Protein AF-0000000086746743 (afdb_homodimer)

Organism: NCBI:txid471575

Radius of gyration: 24.87 Å; Cα contacts (8 Å, |Δi|>4): 695; chains: 2; bounding box: 33×79×51 Å

Secondary structure (DSSP, 8-state):
-----S----EEEEEEES--HHHHHHHHHHHH--SSSSPPEEEEEETTEEEEEEEEEEEEE-GGGTTSPPEEEEEEHHHHHHHS--PPEE--SEEEHHHHHHHHHHHTT-EEEESS---EEES-EE-SSHHHHHHHHHHTTTEEEEE-SSEEEEEETT----/-----B----EEEEEEES--HHHHHHHHHHHH--SSSSPPEEEEEETTEEEEEEEEEEEEE-GGGTTSPPEEEEEEHHHHHHHS--PPEE--SEEEHHHHHHHHHHHTT-EEEESS---EEES-EE-SSHHHHHHHHHHTTTEEEEE-SSEEEEEETT----

Sequence (324 aa):
MAAWGGISGTQITLQIWGLTTSQMATLSYRGIWIGSAKFNLMRVWADSHAIFEGFISDAYADFNQLPDTPLTITASVMFGLRAKEVEPFTASGDVDIVDIITAMAKKAGLTVENYGATGVISNPHYTGNVVNQIQQAANALDIDTDFGIDKVTIWPYGQPIFMAAWGGISGTQITLQIWGLTTSQMATLSYRGIWIGSAKFNLMRVWADSHAIFEGFISDAYADFNQLPDTPLTITASVMFGLRAKEVEPFTASGDVDIVDIITAMAKKAGLTVENYGATGVISNPHYTGNVVNQIQQAANALDIDTDFGIDKVTIWPYGQPIF

pLDDT: mean 86.46, std 15.96, range [18.05, 98.69]

Solvent-accessible surface area (backbone atoms only — not comparable to full-atom values): 17287 Å² total; per-residue (Å²): 132,82,70,72,60,64,48,58,38,45,34,37,41,34,37,37,34,64,62,52,73,68,56,42,50,54,50,24,55,55,29,45,44,76,75,51,96,60,69,36,37,34,39,32,27,53,57,96,38,77,76,44,62,23,22,36,71,37,34,44,70,44,74,88,41,70,90,71,41,28,36,38,38,30,32,19,24,52,61,54,48,53,69,40,86,50,77,63,48,72,51,80,52,79,39,49,44,63,58,53,44,42,56,51,30,47,76,72,62,26,44,73,46,74,64,72,54,72,55,71,39,70,49,45,70,36,57,62,28,49,58,50,29,45,48,56,59,29,54,75,63,49,33,29,45,41,54,49,80,53,34,36,36,34,23,38,60,93,57,80,88,119,131,86,70,68,57,59,49,57,39,46,34,37,42,35,37,37,35,63,60,50,73,68,57,43,50,54,52,24,54,56,27,46,43,72,78,50,98,58,67,33,38,33,38,34,27,52,57,96,39,76,77,43,62,23,21,36,73,38,33,44,71,43,75,88,41,70,90,71,39,28,37,36,38,30,32,18,23,52,60,56,48,54,69,40,84,49,77,62,49,73,51,79,52,79,39,49,44,63,58,52,44,40,55,51,30,46,75,71,62,26,46,72,45,74,65,72,54,70,54,72,40,70,51,46,70,36,58,63,29,48,59,50,29,44,48,55,60,29,55,75,62,49,33,27,43,42,56,48,81,53,34,35,37,33,24,37,60,93,58,80,88,120

Nearest PDB structures (foldseek):
  7aef-assembly1_q  TM=6.840E-01  e=2.727E-05  Algoriphagus machipongonensis
  7b5h-assembly1_AJ  TM=6.600E-01  e=3.081E-05  Nostoc sp. PCC 7120 = FACHB-418
  3d37-assembly1_A  TM=7.242E-01  e=3.588E-03  Neisseria meningitidis MC58
  6h3n-assembly1_B  TM=5.972E-01  e=8.300E-04  Pseudomonas aeruginosa PAO1
  6v8i-assembly1_BE  TM=6.483E-01  e=2.203E-03  Dubowvirus dv80alpha

Structure (mmCIF, N/CA/C/O backbone):
data_AF-0000000086746743-model_v1
#
loop_
_entity.id
_entity.type
_entity.pdbx_description
1 polymer 'Uncharacterized protein'
#
loop_
_atom_site.group_PDB
_atom_site.id
_atom_site.type_symbol
_atom_site.label_atom_id
_atom_site.label_alt_id
_atom_site.label_comp_id
_atom_site.label_asym_id
_atom_site.label_entity_id
_atom_site.label_seq_id
_atom_site.pdbx_PDB_ins_code
_atom_site.Cartn_x
_atom_site.Cartn_y
_atom_site.Cartn_z
_atom_site.occupancy
_atom_site.B_iso_or_equiv
_atom_site.auth_seq_id
_atom_site.auth_comp_id
_atom_site.auth_asym_id
_atom_site.auth_atom_id
_atom_site.pdbx_PDB_model_num
ATOM 1 N N . MET A 1 1 ? -14.023 -30.984 1.964 1 18.05 1 MET A N 1
ATOM 2 C CA . MET A 1 1 ? -13.789 -29.562 2.191 1 18.05 1 MET A CA 1
ATOM 3 C C . MET A 1 1 ? -12.492 -29.109 1.527 1 18.05 1 MET A C 1
ATOM 5 O O . MET A 1 1 ? -11.398 -29.422 2.016 1 18.05 1 MET A O 1
ATOM 9 N N . ALA A 1 2 ? -12.281 -29.391 0.234 1 25.98 2 ALA A N 1
ATOM 10 C CA . ALA A 1 2 ? -11.125 -29.391 -0.657 1 25.98 2 ALA A CA 1
ATOM 11 C C . ALA A 1 2 ? -10.336 -28.094 -0.535 1 25.98 2 ALA A C 1
ATOM 13 O O . ALA A 1 2 ? -10.883 -27 -0.729 1 25.98 2 ALA A O 1
ATOM 14 N N . ALA A 1 3 ? -9.523 -27.969 0.503 1 29.02 3 ALA A N 1
ATOM 15 C CA . ALA A 1 3 ? -8.414 -27.031 0.7 1 29.02 3 ALA A CA 1
ATOM 16 C C . ALA A 1 3 ? -7.789 -26.641 -0.635 1 29.02 3 ALA A C 1
ATOM 18 O O . ALA A 1 3 ? -7.188 -27.469 -1.321 1 29.02 3 ALA A O 1
ATOM 19 N N . TRP A 1 4 ? -8.578 -26.172 -1.497 1 30.86 4 TRP A N 1
ATOM 20 C CA . TRP A 1 4 ? -7.918 -25.703 -2.711 1 30.86 4 TRP A CA 1
ATOM 21 C C . TRP A 1 4 ? -6.504 -25.219 -2.408 1 30.86 4 TRP A C 1
ATOM 23 O O . TRP A 1 4 ? -6.32 -24.25 -1.665 1 30.86 4 TRP A O 1
ATOM 33 N N . GLY A 1 5 ? -5.602 -26.031 -2.025 1 34.75 5 GLY A N 1
ATOM 34 C CA . GLY A 1 5 ? -4.156 -25.906 -2.039 1 34.75 5 GLY A CA 1
ATOM 35 C C . GLY A 1 5 ? -3.672 -24.719 -2.85 1 34.75 5 GLY A C 1
ATOM 36 O O . GLY A 1 5 ? -2.469 -24.547 -3.059 1 34.75 5 GLY A O 1
ATOM 37 N N . GLY A 1 6 ? -4.285 -24.516 -4.156 1 40.69 6 GLY A N 1
ATOM 38 C CA . GLY A 1 6 ? -3.781 -23.594 -5.156 1 40.69 6 GLY A CA 1
ATOM 39 C C . GLY A 1 6 ? -3.623 -22.172 -4.629 1 40.69 6 GLY A C 1
ATOM 40 O O . GLY A 1 6 ? -4.574 -21.594 -4.094 1 40.69 6 GLY A O 1
ATOM 41 N N . ILE A 1 7 ? -2.518 -21.891 -3.92 1 48.25 7 ILE A N 1
ATOM 42 C CA . ILE A 1 7 ? -2.145 -20.594 -3.375 1 48.25 7 ILE A CA 1
ATOM 43 C C . ILE A 1 7 ? -2.686 -19.484 -4.273 1 48.25 7 ILE A C 1
ATOM 45 O O . ILE A 1 7 ? -2.354 -19.406 -5.457 1 48.25 7 ILE A O 1
ATOM 49 N N . SER A 1 8 ? -3.982 -19.156 -4.344 1 57.44 8 SER A N 1
ATOM 50 C CA . SER A 1 8 ? -4.523 -17.938 -4.918 1 57.44 8 SER A CA 1
ATOM 51 C C . SER A 1 8 ? -3.602 -16.75 -4.656 1 57.44 8 SER A C 1
ATOM 53 O O . SER A 1 8 ? -2.949 -16.672 -3.609 1 57.44 8 SER A O 1
ATOM 55 N N . GLY A 1 9 ? -2.781 -16.359 -5.633 1 74.12 9 GLY A N 1
ATOM 56 C CA . GLY A 1 9 ? -2.014 -15.125 -5.637 1 74.12 9 GLY A CA 1
ATOM 57 C C . GLY A 1 9 ? -2.553 -14.086 -4.672 1 74.12 9 GLY A C 1
ATOM 58 O O . GLY A 1 9 ? -3.727 -14.133 -4.297 1 74.12 9 GLY A O 1
ATOM 59 N N . THR A 1 10 ? -1.77 -13.461 -4.074 1 86.19 10 THR A N 1
ATOM 60 C CA . THR A 1 10 ? -2.137 -12.391 -3.148 1 86.19 10 THR A CA 1
ATOM 61 C C . THR A 1 10 ? -2.918 -11.297 -3.867 1 86.19 10 THR A C 1
ATOM 63 O O . THR A 1 10 ? -2.725 -11.07 -5.062 1 86.19 10 THR A O 1
ATOM 66 N N . GLN A 1 11 ? -3.959 -10.875 -3.18 1 92.62 11 GLN A N 1
ATOM 67 C CA . GLN A 1 11 ? -4.773 -9.758 -3.639 1 92.62 11 GLN A CA 1
ATOM 68 C C . GLN A 1 11 ? -4.918 -8.695 -2.551 1 92.62 11 GLN A C 1
ATOM 70 O O . GLN A 1 11 ? -4.996 -9.023 -1.364 1 92.62 11 GLN A O 1
ATOM 75 N N . ILE A 1 12 ? -4.992 -7.434 -3.084 1 95 12 ILE A N 1
ATOM 76 C CA . ILE A 1 12 ? -5.172 -6.371 -2.104 1 95 12 ILE A CA 1
ATOM 77 C C . ILE A 1 12 ? -6.289 -5.434 -2.561 1 95 12 ILE A C 1
ATOM 79 O O . ILE A 1 12 ? -6.516 -5.27 -3.762 1 95 12 ILE A O 1
ATOM 83 N N . THR A 1 13 ? -6.965 -4.926 -1.598 1 95.75 13 THR A N 1
ATOM 84 C CA . THR A 1 13 ? -7.797 -3.738 -1.758 1 95.75 13 THR A CA 1
ATOM 85 C C . THR A 1 13 ? -7.375 -2.645 -0.782 1 95.75 13 THR A C 1
ATOM 87 O O . THR A 1 13 ? -7.191 -2.904 0.409 1 95.75 13 THR A O 1
ATOM 90 N N . LEU A 1 14 ? -7.215 -1.509 -1.321 1 95.88 14 LEU A N 1
ATOM 91 C CA . LEU A 1 14 ? -6.762 -0.37 -0.528 1 95.88 14 LEU A CA 1
ATOM 92 C C . LEU A 1 14 ? -7.707 0.815 -0.69 1 95.88 14 LEU A C 1
ATOM 94 O O . LEU A 1 14 ? -8.164 1.105 -1.8 1 95.88 14 LEU A O 1
ATOM 98 N N . GLN A 1 15 ? -8.031 1.445 0.418 1 95.62 15 GLN A N 1
ATOM 99 C CA . GLN A 1 15 ? -8.719 2.73 0.415 1 95.62 15 GLN A CA 1
ATOM 100 C C . GLN A 1 15 ? -7.836 3.832 0.987 1 95.62 15 GLN A C 1
ATOM 102 O O . GLN A 1 15 ? -7.254 3.674 2.061 1 95.62 15 GLN A O 1
ATOM 107 N N . ILE A 1 16 ? -7.719 4.875 0.214 1 94.12 16 ILE A N 1
ATOM 108 C CA . ILE A 1 16 ? -6.926 6.02 0.65 1 94.12 16 ILE A CA 1
ATOM 109 C C . ILE A 1 16 ? -7.812 7.262 0.727 1 94.12 16 ILE A C 1
ATOM 111 O O . ILE A 1 16 ? -8.578 7.547 -0.2 1 94.12 16 ILE A O 1
ATOM 115 N N . TRP A 1 17 ? -7.719 7.914 1.846 1 92.25 17 TRP A N 1
ATOM 116 C CA . TRP A 1 17 ? -8.422 9.164 2.092 1 92.25 17 TRP A CA 1
ATOM 117 C C . TRP A 1 17 ? -7.453 10.344 2.092 1 92.25 17 TRP A C 1
ATOM 119 O O . TRP A 1 17 ? -6.254 10.172 2.301 1 92.25 17 TRP A O 1
ATOM 129 N N . GLY A 1 18 ? -8.078 11.516 1.806 1 86.38 18 GLY A N 1
ATOM 130 C CA . GLY A 1 18 ? -7.281 12.727 1.931 1 86.38 18 GLY A CA 1
ATOM 131 C C . GLY A 1 18 ? -6.715 13.211 0.608 1 86.38 18 GLY A C 1
ATOM 132 O O . GLY A 1 18 ? -5.863 14.102 0.579 1 86.38 18 GLY A O 1
ATOM 133 N N . LEU A 1 19 ? -7.121 12.602 -0.464 1 86 19 LEU A N 1
ATOM 134 C CA . LEU A 1 19 ? -6.691 13.031 -1.791 1 86 19 LEU A CA 1
ATOM 135 C C . LEU A 1 19 ? -7.629 14.094 -2.348 1 86 19 LEU A C 1
ATOM 137 O O . LEU A 1 19 ? -8.828 14.086 -2.053 1 86 19 LEU A O 1
ATOM 141 N N . THR A 1 20 ? -7.016 14.953 -3.129 1 83.62 20 THR A N 1
ATOM 142 C CA . THR A 1 20 ? -7.855 15.883 -3.885 1 83.62 20 THR A CA 1
ATOM 143 C C . THR A 1 20 ? -8.547 15.164 -5.039 1 83.62 20 THR A C 1
ATOM 145 O O . THR A 1 20 ? -8.148 14.062 -5.426 1 83.62 20 THR A O 1
ATOM 148 N N . THR A 1 21 ? -9.547 15.852 -5.613 1 85.31 21 THR A N 1
ATOM 149 C CA . THR A 1 21 ? -10.242 15.289 -6.766 1 85.31 21 THR A CA 1
ATOM 150 C C . THR A 1 21 ? -9.289 15.109 -7.941 1 85.31 21 THR A C 1
ATOM 152 O O . THR A 1 21 ? -9.383 14.125 -8.68 1 85.31 21 THR A O 1
ATOM 155 N N . SER A 1 22 ? -8.352 16.047 -8.094 1 85.69 22 SER A N 1
ATOM 156 C CA . SER A 1 22 ? -7.363 15.969 -9.172 1 85.69 22 SER A CA 1
ATOM 157 C C . SER A 1 22 ? -6.43 14.773 -8.977 1 85.69 22 SER A C 1
ATOM 159 O O . SER A 1 22 ? -6.117 14.062 -9.93 1 85.69 22 SER A O 1
ATOM 161 N N . GLN A 1 23 ? -5.992 14.57 -7.719 1 83.75 23 GLN A N 1
ATOM 162 C CA . GLN A 1 23 ? -5.137 13.43 -7.402 1 83.75 23 GLN A CA 1
ATOM 163 C C . GLN A 1 23 ? -5.867 12.117 -7.645 1 83.75 23 GLN A C 1
ATOM 165 O O . GLN A 1 23 ? -5.305 11.188 -8.234 1 83.75 23 GLN A O 1
ATOM 170 N N . MET A 1 24 ? -7.086 12.055 -7.211 1 88.69 24 MET A N 1
ATOM 171 C CA . MET A 1 24 ? -7.879 10.844 -7.391 1 88.69 24 MET A CA 1
ATOM 172 C C . MET A 1 24 ? -8.094 10.547 -8.867 1 88.69 24 MET A C 1
ATOM 174 O O . MET A 1 24 ? -7.98 9.398 -9.297 1 88.69 24 MET A O 1
ATOM 178 N N . ALA A 1 25 ? -8.383 11.547 -9.633 1 87.56 25 ALA A N 1
ATOM 179 C CA . ALA A 1 25 ? -8.586 11.398 -11.07 1 87.56 25 ALA A CA 1
ATOM 180 C C . ALA A 1 25 ? -7.32 10.883 -11.758 1 87.56 25 ALA A C 1
ATOM 182 O O . ALA A 1 25 ? -7.379 9.961 -12.57 1 87.56 25 ALA A O 1
ATOM 183 N N . THR A 1 26 ? -6.246 11.461 -11.414 1 84.31 26 THR A N 1
ATOM 184 C CA . THR A 1 26 ? -4.965 11.078 -12 1 84.31 26 THR A CA 1
ATOM 185 C C . THR A 1 26 ? -4.645 9.617 -11.688 1 84.31 26 THR A C 1
ATOM 187 O O . THR A 1 26 ? -4.301 8.844 -12.586 1 84.31 26 THR A O 1
ATOM 190 N N . LEU A 1 27 ? -4.855 9.219 -10.43 1 84.81 27 LEU A N 1
ATOM 191 C CA . LEU A 1 27 ? -4.535 7.859 -10 1 84.81 27 LEU A CA 1
ATOM 192 C C . LEU A 1 27 ? -5.539 6.859 -10.562 1 84.81 27 LEU A C 1
ATOM 194 O O . LEU A 1 27 ? -5.164 5.738 -10.93 1 84.81 27 LEU A O 1
ATOM 198 N N . SER A 1 28 ? -6.77 7.258 -10.586 1 86.81 28 SER A N 1
ATOM 199 C CA . SER A 1 28 ? -7.801 6.383 -11.141 1 86.81 28 SER A CA 1
ATOM 200 C C . SER A 1 28 ? -7.578 6.141 -12.625 1 86.81 28 SER A C 1
ATOM 202 O O . SER A 1 28 ? -7.758 5.023 -13.117 1 86.81 28 SER A O 1
ATOM 204 N N . TYR A 1 29 ? -7.195 7.195 -13.305 1 78.75 29 TYR A N 1
ATOM 205 C CA . TYR A 1 29 ? -6.926 7.098 -14.734 1 78.75 29 TYR A CA 1
ATOM 206 C C . TYR A 1 29 ? -5.711 6.215 -15 1 78.75 29 TYR A C 1
ATOM 208 O O . TYR A 1 29 ? -5.742 5.355 -15.883 1 78.75 29 TYR A O 1
ATOM 216 N N . ARG A 1 30 ? -4.695 6.312 -14.273 1 69.25 30 ARG A N 1
ATOM 217 C CA . ARG A 1 30 ? -3.475 5.531 -14.43 1 69.25 30 ARG A CA 1
ATOM 218 C C . ARG A 1 30 ? -3.717 4.062 -14.094 1 69.25 30 ARG A C 1
ATOM 220 O O . ARG A 1 30 ? -3.09 3.178 -14.68 1 69.25 30 ARG A O 1
ATOM 227 N N . GLY A 1 31 ? -4.465 3.824 -13.094 1 63.22 31 GLY A N 1
ATOM 228 C CA . GLY A 1 31 ? -4.738 2.465 -12.656 1 63.22 31 GLY A CA 1
ATOM 229 C C . GLY A 1 31 ? -5.422 1.624 -13.719 1 63.22 31 GLY A C 1
ATOM 230 O O . GLY A 1 31 ? -5.23 0.408 -13.773 1 63.22 31 GLY A O 1
ATOM 231 N N . ILE A 1 32 ? -6.316 2.221 -14.547 1 60.66 32 ILE A N 1
ATOM 232 C CA . ILE A 1 32 ? -7.148 1.456 -15.469 1 60.66 32 ILE A CA 1
ATOM 233 C C . ILE A 1 32 ? -6.402 1.257 -16.797 1 60.66 32 ILE A C 1
ATOM 235 O O . ILE A 1 32 ? -6.867 0.527 -17.672 1 60.66 32 ILE A O 1
ATOM 239 N N . TRP A 1 33 ? -5.297 1.854 -17 1 52.41 33 TRP A N 1
ATOM 240 C CA . TRP A 1 33 ? -4.836 1.704 -18.375 1 52.41 33 TRP A CA 1
ATOM 241 C C . TRP A 1 33 ? -4.734 0.232 -18.766 1 52.41 33 TRP A C 1
ATOM 243 O O . TRP A 1 33 ? -3.785 -0.453 -18.375 1 52.41 33 TRP A O 1
ATOM 253 N N . ILE A 1 34 ? -5.84 -0.364 -18.891 1 47.09 34 ILE A N 1
ATOM 254 C CA . ILE A 1 34 ? -6.043 -1.71 -19.406 1 47.09 34 ILE A CA 1
ATOM 255 C C . ILE A 1 34 ? -5.492 -1.802 -20.828 1 47.09 34 ILE A C 1
ATOM 257 O O . ILE A 1 34 ? -5.133 -2.887 -21.297 1 47.09 34 ILE A O 1
ATOM 261 N N . GLY A 1 35 ? -5.078 -0.61 -21.391 1 45.62 35 GLY A N 1
ATOM 262 C CA . GLY A 1 35 ? -4.766 -0.725 -22.797 1 45.62 35 GLY A CA 1
ATOM 263 C C . GLY A 1 35 ? -3.273 -0.717 -23.078 1 45.62 35 GLY A C 1
ATOM 264 O O . GLY A 1 35 ? -2.85 -0.93 -24.219 1 45.62 35 GLY A O 1
ATOM 265 N N . SER A 1 36 ? -2.543 -0.099 -22.266 1 49.12 36 SER A N 1
ATOM 266 C CA . SER A 1 36 ? -1.144 -0.241 -22.656 1 49.12 36 SER A CA 1
ATOM 267 C C . SER A 1 36 ? -0.579 -1.587 -22.203 1 49.12 36 SER A C 1
ATOM 269 O O . SER A 1 36 ? -1.14 -2.24 -21.328 1 49.12 36 SER A O 1
ATOM 271 N N . ALA A 1 37 ? 0.269 -2.193 -23.047 1 52.97 37 ALA A N 1
ATOM 272 C CA . ALA A 1 37 ? 1.007 -3.434 -22.828 1 52.97 37 ALA A CA 1
ATOM 273 C C . ALA A 1 37 ? 1.511 -3.518 -21.391 1 52.97 37 ALA A C 1
ATOM 275 O O . ALA A 1 37 ? 1.763 -4.609 -20.875 1 52.97 37 ALA A O 1
ATOM 276 N N . LYS A 1 38 ? 1.483 -2.352 -20.688 1 62.41 38 LYS A N 1
ATOM 277 C CA . LYS A 1 38 ? 2.172 -2.455 -19.406 1 62.41 38 LYS A CA 1
ATOM 278 C C . LYS A 1 38 ? 1.208 -2.221 -18.234 1 62.41 38 LYS A C 1
ATOM 280 O O . LYS A 1 38 ? 0.515 -1.203 -18.203 1 62.41 38 LYS A O 1
ATOM 285 N N . PHE A 1 39 ? 0.783 -3.271 -17.625 1 76.12 39 PHE A N 1
ATOM 286 C CA . PHE A 1 39 ? 0.005 -3.207 -16.391 1 76.12 39 PHE A CA 1
ATOM 287 C C . PHE A 1 39 ? 0.732 -2.385 -15.328 1 76.12 39 PHE A C 1
ATOM 289 O O . PHE A 1 39 ? 1.956 -2.467 -15.203 1 76.12 39 PHE A O 1
ATOM 296 N N . ASN A 1 40 ? -0.037 -1.519 -14.648 1 85.25 40 ASN A N 1
ATOM 297 C CA . ASN A 1 40 ? 0.547 -0.759 -13.547 1 85.25 40 ASN A CA 1
ATOM 298 C C . ASN A 1 40 ? 0.815 -1.646 -12.336 1 85.25 40 ASN A C 1
ATOM 300 O O . ASN A 1 40 ? 0.005 -2.512 -12 1 85.25 40 ASN A O 1
ATOM 304 N N . LEU A 1 41 ? 1.943 -1.396 -11.867 1 89.44 41 LEU A N 1
ATOM 305 C CA . LEU A 1 41 ? 2.385 -2.189 -10.727 1 89.44 41 LEU A CA 1
ATOM 306 C C . LEU A 1 41 ? 2.117 -1.455 -9.422 1 89.44 41 LEU A C 1
ATOM 308 O O . LEU A 1 41 ? 2.324 -0.242 -9.328 1 89.44 41 LEU A O 1
ATOM 312 N N . MET A 1 42 ? 1.594 -2.166 -8.5 1 92.69 42 MET A N 1
ATOM 313 C CA . MET A 1 42 ? 1.482 -1.677 -7.129 1 92.69 42 MET A CA 1
ATOM 314 C C . MET A 1 42 ? 2.428 -2.434 -6.203 1 92.69 42 MET A C 1
ATOM 316 O O . MET A 1 42 ? 2.539 -3.658 -6.289 1 92.69 42 MET A O 1
ATOM 320 N N . ARG A 1 43 ? 3.109 -1.672 -5.352 1 92.94 43 ARG A N 1
ATOM 321 C CA . ARG A 1 43 ? 3.994 -2.244 -4.34 1 92.94 43 ARG A CA 1
ATOM 322 C C . ARG A 1 43 ? 3.699 -1.661 -2.961 1 92.94 43 ARG A C 1
ATOM 324 O O . ARG A 1 43 ? 3.471 -0.458 -2.826 1 92.94 43 ARG A O 1
ATOM 331 N N . VAL A 1 44 ? 3.656 -2.543 -2.029 1 94.06 44 VAL A N 1
ATOM 332 C CA . VAL A 1 44 ? 3.406 -2.139 -0.65 1 94.06 44 VAL A CA 1
ATOM 333 C C . VAL A 1 44 ? 4.527 -2.646 0.25 1 94.06 44 VAL A C 1
ATOM 335 O O . VAL A 1 44 ? 4.871 -3.832 0.22 1 94.06 44 VAL A O 1
ATOM 338 N N . TRP A 1 45 ? 5.035 -1.708 0.989 1 90.69 45 TRP A N 1
ATOM 339 C CA . TRP A 1 45 ? 6.094 -2.031 1.94 1 90.69 45 TRP A CA 1
ATOM 340 C C . TRP A 1 45 ? 5.652 -1.729 3.369 1 90.69 45 TRP A C 1
ATOM 342 O O . TRP A 1 45 ? 5.008 -0.708 3.623 1 90.69 45 TRP A O 1
ATOM 352 N N . ALA A 1 46 ? 5.902 -2.605 4.25 1 87.06 46 ALA A N 1
ATOM 353 C CA . ALA A 1 46 ? 5.883 -2.367 5.691 1 87.06 46 ALA A CA 1
ATOM 354 C C . ALA A 1 46 ? 7.289 -2.428 6.277 1 87.06 46 ALA A C 1
ATOM 356 O O . ALA A 1 46 ? 7.91 -3.492 6.305 1 87.06 46 ALA A O 1
ATOM 357 N N . ASP A 1 47 ? 7.676 -1.197 6.629 1 82.31 47 ASP A N 1
ATOM 358 C CA . ASP A 1 47 ? 9.078 -1.021 6.992 1 82.31 47 ASP A CA 1
ATOM 359 C C . ASP A 1 47 ? 10 -1.488 5.867 1 82.31 47 ASP A C 1
ATOM 361 O O . ASP A 1 47 ? 9.883 -1.024 4.73 1 82.31 47 ASP A O 1
ATOM 365 N N . SER A 1 48 ? 10.906 -2.311 6.102 1 81.5 48 SER A N 1
ATOM 366 C CA . SER A 1 48 ? 11.883 -2.701 5.09 1 81.5 48 SER A CA 1
ATOM 367 C C . SER A 1 48 ? 11.484 -4.004 4.406 1 81.5 48 SER A C 1
ATOM 369 O O . SER A 1 48 ? 12.289 -4.625 3.713 1 81.5 48 SER A O 1
ATOM 371 N N . HIS A 1 49 ? 10.227 -4.32 4.539 1 84.12 49 HIS A N 1
ATOM 372 C CA . HIS A 1 49 ? 9.766 -5.578 3.969 1 84.12 49 HIS A CA 1
ATOM 373 C C . HIS A 1 49 ? 8.641 -5.348 2.963 1 84.12 49 HIS A C 1
ATOM 375 O O . HIS A 1 49 ? 7.648 -4.688 3.275 1 84.12 49 HIS A O 1
ATOM 381 N N . ALA A 1 50 ? 8.836 -5.867 1.834 1 88.44 50 ALA A N 1
ATOM 382 C CA . ALA A 1 50 ? 7.754 -5.855 0.85 1 88.44 50 ALA A CA 1
ATOM 383 C C . ALA A 1 50 ? 6.664 -6.859 1.219 1 88.44 50 ALA A C 1
ATOM 385 O O . ALA A 1 50 ? 6.93 -8.055 1.35 1 88.44 50 ALA A O 1
ATOM 386 N N . ILE A 1 51 ? 5.477 -6.328 1.288 1 89.88 51 ILE A N 1
ATOM 387 C CA . ILE A 1 51 ? 4.438 -7.258 1.712 1 89.88 51 ILE A CA 1
ATOM 388 C C . ILE A 1 51 ? 3.525 -7.586 0.531 1 89.88 51 ILE A C 1
ATOM 390 O O . ILE A 1 51 ? 2.752 -8.547 0.583 1 89.88 51 ILE A O 1
ATOM 394 N N . PHE A 1 52 ? 3.648 -6.77 -0.477 1 92.94 52 PHE A N 1
ATOM 395 C CA . PHE A 1 52 ? 2.83 -7.051 -1.651 1 92.94 52 PHE A CA 1
ATOM 396 C C . PHE A 1 52 ? 3.445 -6.43 -2.9 1 92.94 52 PHE A C 1
ATOM 398 O O . PHE A 1 52 ? 3.93 -5.297 -2.861 1 92.94 52 PHE A O 1
ATOM 405 N N . GLU A 1 53 ? 3.332 -7.105 -3.92 1 92.38 53 GLU 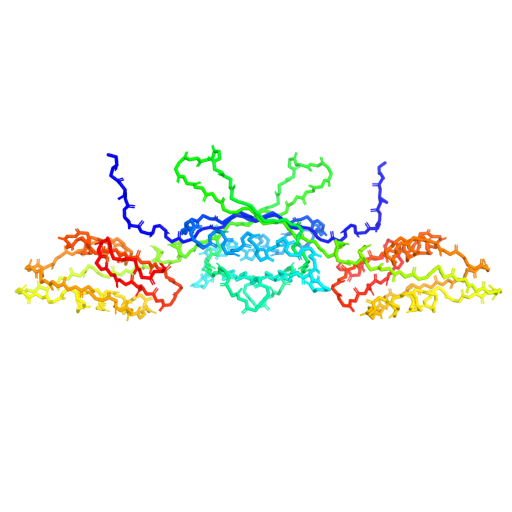A N 1
ATOM 406 C CA . GLU A 1 53 ? 3.555 -6.641 -5.285 1 92.38 53 GLU A CA 1
ATOM 407 C C . GLU A 1 53 ? 2.559 -7.273 -6.254 1 92.38 53 GLU A C 1
ATOM 409 O O . GLU A 1 53 ? 2.346 -8.484 -6.2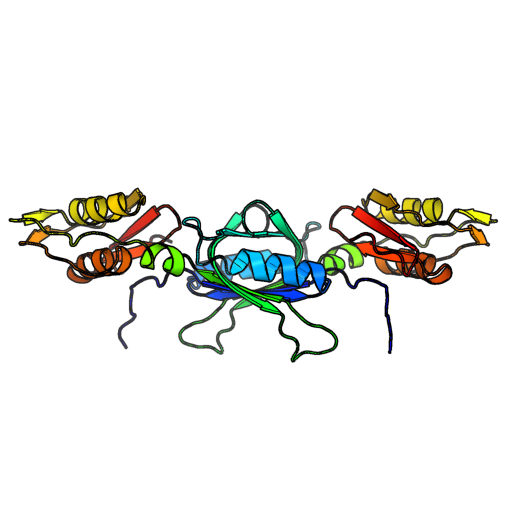3 1 92.38 53 GLU A O 1
ATOM 414 N N . GLY A 1 54 ? 1.934 -6.398 -7.137 1 91.69 54 GLY A N 1
ATOM 415 C CA . GLY A 1 54 ? 0.967 -6.914 -8.094 1 91.69 54 GLY A CA 1
ATOM 416 C C . GLY A 1 54 ? 0.48 -5.867 -9.078 1 91.69 54 GLY A C 1
ATOM 417 O O . GLY A 1 54 ? 0.945 -4.727 -9.055 1 91.69 54 GLY A O 1
ATOM 418 N N . PHE A 1 55 ? -0.401 -6.309 -9.883 1 90.38 55 PHE A N 1
ATOM 419 C CA . PHE A 1 55 ? -0.917 -5.453 -10.945 1 90.38 55 PHE A CA 1
ATOM 420 C C . PHE A 1 55 ? -2.246 -4.828 -10.539 1 90.38 55 PHE A C 1
ATOM 422 O O . PHE A 1 55 ? -3.137 -5.52 -10.039 1 90.38 55 PHE A O 1
ATOM 429 N N . ILE A 1 56 ? -2.354 -3.523 -10.75 1 91.88 56 ILE A N 1
ATOM 430 C CA . ILE A 1 56 ? -3.598 -2.832 -10.422 1 91.88 56 ILE A CA 1
ATOM 431 C C . ILE A 1 56 ? -4.699 -3.285 -11.375 1 91.88 56 ILE A C 1
ATOM 433 O O . ILE A 1 56 ? -4.535 -3.234 -12.602 1 91.88 56 ILE A O 1
ATOM 437 N N . SER A 1 57 ? -5.785 -3.723 -10.836 1 91.12 57 SER A N 1
ATOM 438 C CA . SER A 1 57 ? -6.898 -4.211 -11.648 1 91.12 57 SER A CA 1
ATOM 439 C C . SER A 1 57 ? -8.016 -3.176 -11.719 1 91.12 57 SER A C 1
ATOM 441 O O . SER A 1 57 ? -8.812 -3.188 -12.656 1 91.12 57 SER A O 1
ATOM 443 N N . ASP A 1 58 ? -8.07 -2.379 -10.68 1 91.38 58 ASP A N 1
ATOM 444 C CA . ASP A 1 58 ? -9.117 -1.356 -10.633 1 91.38 58 ASP A CA 1
ATOM 445 C C . ASP A 1 58 ? -8.711 -0.197 -9.727 1 91.38 58 ASP A C 1
ATOM 447 O O . ASP A 1 58 ? -8 -0.394 -8.734 1 91.38 58 ASP A O 1
ATOM 451 N N . ALA A 1 59 ? -9.148 0.986 -10.07 1 92.5 59 ALA A N 1
ATOM 452 C CA . ALA A 1 59 ? -8.961 2.191 -9.266 1 92.5 59 ALA A CA 1
ATOM 453 C C . ALA A 1 59 ? -10.109 3.174 -9.484 1 92.5 59 ALA A C 1
ATOM 455 O O . ALA A 1 59 ? -10.359 3.607 -10.617 1 92.5 59 ALA A O 1
ATOM 456 N N . TYR A 1 60 ? -10.797 3.529 -8.43 1 93 60 TYR A N 1
ATOM 457 C CA . TYR A 1 60 ? -11.93 4.43 -8.609 1 93 60 TYR A CA 1
ATOM 458 C C . TYR A 1 60 ? -12.227 5.195 -7.328 1 93 60 TYR A C 1
ATOM 460 O O . TYR A 1 60 ? -12.008 4.684 -6.227 1 93 60 TYR A O 1
ATOM 468 N N . ALA A 1 61 ? -12.703 6.414 -7.5 1 91.06 61 ALA A N 1
ATOM 469 C CA . ALA A 1 61 ? -13.156 7.227 -6.375 1 91.06 61 ALA A CA 1
ATOM 470 C C . ALA A 1 61 ? -14.57 6.832 -5.957 1 91.06 61 ALA A C 1
ATOM 472 O O . ALA A 1 61 ? -15.461 6.695 -6.797 1 91.06 61 ALA A O 1
ATOM 473 N N . ASP A 1 62 ? -14.773 6.605 -4.676 1 87.38 62 ASP A N 1
ATOM 474 C CA . ASP A 1 62 ? -16.094 6.23 -4.172 1 87.38 62 ASP A CA 1
ATOM 475 C C . ASP A 1 62 ? -16.859 7.457 -3.695 1 87.38 62 ASP A C 1
ATOM 477 O O . ASP A 1 62 ? -16.859 7.781 -2.506 1 87.38 62 ASP A O 1
ATOM 481 N N . PHE A 1 63 ? -17.641 8.078 -4.496 1 84.69 63 PHE A N 1
ATOM 482 C CA . PHE A 1 63 ? -18.297 9.352 -4.215 1 84.69 63 PHE A CA 1
ATOM 483 C C . PHE A 1 63 ? -19.594 9.125 -3.439 1 84.69 63 PHE A C 1
ATOM 485 O O . PHE A 1 63 ? -20.297 10.086 -3.109 1 84.69 63 PHE A O 1
ATOM 492 N N . ASN A 1 64 ? -19.859 7.852 -3.146 1 82.75 64 ASN A N 1
ATOM 493 C CA . ASN A 1 64 ? -21.031 7.543 -2.316 1 82.75 64 ASN A CA 1
ATOM 494 C C . ASN A 1 64 ? -20.734 7.805 -0.84 1 82.75 64 ASN A C 1
ATOM 496 O O . ASN A 1 64 ? -21.656 7.75 -0.01 1 82.75 64 ASN A O 1
ATOM 500 N N . GLN A 1 65 ? -19.469 8.078 -0.574 1 74.75 65 GLN A N 1
ATOM 501 C CA . GLN A 1 65 ? -19.078 8.266 0.818 1 74.75 65 GLN A CA 1
ATOM 502 C C . GLN A 1 65 ? -18.766 9.727 1.109 1 74.75 65 GLN A C 1
ATOM 504 O O . GLN A 1 65 ? -17.812 10.039 1.817 1 74.75 65 GLN A O 1
ATOM 509 N N . LEU A 1 66 ? -19.609 10.555 0.602 1 74.25 66 LEU A N 1
ATOM 510 C CA . LEU A 1 66 ? -19.422 11.969 0.902 1 74.25 66 LEU A CA 1
ATOM 511 C C . LEU A 1 66 ? -19.609 12.234 2.393 1 74.25 66 LEU A C 1
ATOM 513 O O . LEU A 1 66 ? -20.391 11.555 3.061 1 74.25 66 LEU A O 1
ATOM 517 N N . PRO A 1 67 ? -18.625 13.125 3.035 1 76.06 67 PRO A N 1
ATOM 518 C CA . PRO A 1 67 ? -17.703 14.109 2.457 1 76.06 67 PRO A CA 1
ATOM 519 C C . PRO A 1 67 ? -16.281 13.578 2.318 1 76.06 67 PRO A C 1
ATOM 521 O O . PRO A 1 67 ? -15.461 14.172 1.613 1 76.06 67 PRO A O 1
ATOM 524 N N . ASP A 1 68 ? -15.969 12.414 2.926 1 82.5 68 ASP A N 1
ATOM 525 C CA . ASP A 1 68 ? -14.625 11.844 2.875 1 82.5 68 ASP A CA 1
ATOM 526 C C . ASP A 1 68 ? -14.539 10.742 1.827 1 82.5 68 ASP A C 1
ATOM 528 O O . ASP A 1 68 ? -14.703 9.562 2.146 1 82.5 68 ASP A O 1
ATOM 532 N N . THR A 1 69 ? -14.289 11.211 0.622 1 89.38 69 THR A N 1
ATOM 533 C CA . THR A 1 69 ? -14.266 10.273 -0.499 1 89.38 69 THR A CA 1
ATOM 534 C C . THR A 1 69 ? -12.922 9.57 -0.583 1 89.38 69 THR A C 1
ATOM 536 O O . THR A 1 69 ? -11.883 10.211 -0.756 1 89.38 69 THR A O 1
ATOM 539 N N . PRO A 1 70 ? -12.984 8.289 -0.453 1 93.38 70 PRO A N 1
ATOM 540 C CA . PRO A 1 70 ? -11.719 7.586 -0.659 1 93.38 70 PRO A CA 1
ATOM 541 C C . PRO A 1 70 ? -11.492 7.184 -2.115 1 93.38 70 PRO A C 1
ATOM 543 O O . PRO A 1 70 ? -12.453 7.102 -2.889 1 93.38 70 PRO A O 1
ATOM 546 N N . LEU A 1 71 ? -10.281 7.051 -2.506 1 93.31 71 LEU A N 1
ATOM 547 C CA . LEU A 1 71 ? -9.891 6.297 -3.691 1 93.31 71 LEU A CA 1
ATOM 548 C C . LEU A 1 71 ? -9.664 4.828 -3.354 1 93.31 71 LEU A C 1
ATOM 550 O O . LEU A 1 71 ? -8.898 4.508 -2.443 1 93.31 71 LEU A O 1
ATOM 554 N N . THR A 1 72 ? -10.383 3.967 -4.047 1 95.12 72 THR A N 1
ATOM 555 C CA . THR A 1 72 ? -10.211 2.529 -3.875 1 95.12 72 THR A CA 1
ATOM 556 C C . THR A 1 72 ? -9.367 1.945 -5.004 1 95.12 72 THR A C 1
ATOM 558 O O . THR A 1 72 ? -9.641 2.189 -6.18 1 95.12 72 THR A O 1
ATOM 561 N N . ILE A 1 73 ? -8.336 1.209 -4.613 1 93.5 73 ILE A N 1
ATOM 562 C CA . ILE A 1 73 ? -7.469 0.548 -5.582 1 93.5 73 ILE A CA 1
ATOM 563 C C . ILE A 1 73 ? -7.414 -0.95 -5.289 1 93.5 73 ILE A C 1
ATOM 565 O O . ILE A 1 73 ? -7.254 -1.358 -4.137 1 93.5 73 ILE A O 1
ATOM 569 N N . THR A 1 74 ? -7.617 -1.741 -6.273 1 94.69 74 THR A N 1
ATOM 570 C CA . THR A 1 74 ? -7.469 -3.189 -6.172 1 94.69 74 THR A CA 1
ATOM 571 C C . THR A 1 74 ? -6.332 -3.678 -7.066 1 94.69 74 THR A C 1
ATOM 573 O O . THR A 1 74 ? -6.148 -3.178 -8.18 1 94.69 74 THR A O 1
ATOM 576 N N . ALA A 1 75 ? -5.543 -4.594 -6.539 1 92.88 75 ALA A N 1
ATOM 577 C CA . ALA A 1 75 ? -4.406 -5.137 -7.281 1 92.88 75 ALA A CA 1
ATOM 578 C C . ALA A 1 75 ? -4.215 -6.621 -6.988 1 92.88 75 ALA A C 1
ATOM 580 O O . ALA A 1 75 ? -4.598 -7.102 -5.918 1 92.88 75 ALA A O 1
ATOM 581 N N . SER A 1 76 ? -3.645 -7.293 -7.926 1 92.81 76 SER A N 1
ATOM 582 C CA . SER A 1 76 ? -3.365 -8.719 -7.809 1 92.81 76 SER A CA 1
ATOM 583 C C . SER A 1 76 ? -2.283 -9.156 -8.789 1 92.81 76 SER A C 1
ATOM 585 O O . SER A 1 76 ? -2.188 -8.617 -9.898 1 92.81 76 SER A O 1
ATOM 587 N N . VAL A 1 77 ? -1.553 -10.156 -8.367 1 90.25 77 VAL A N 1
ATOM 588 C CA . VAL A 1 77 ? -0.541 -10.695 -9.266 1 90.25 77 VAL A CA 1
ATOM 589 C C . VAL A 1 77 ? -1.217 -11.469 -10.391 1 90.25 77 VAL A C 1
ATOM 591 O O . VAL A 1 77 ? -0.787 -11.398 -11.547 1 90.25 77 VAL A O 1
ATOM 594 N N . MET A 1 78 ? -2.346 -12.055 -10.086 1 91 78 MET A N 1
ATOM 595 C CA . MET A 1 78 ? -3.004 -12.953 -11.031 1 91 78 MET A CA 1
ATOM 596 C C . MET A 1 78 ? -3.598 -12.172 -12.203 1 91 78 MET A C 1
ATOM 598 O O . MET A 1 78 ? -3.699 -12.695 -13.312 1 91 78 MET A O 1
ATOM 602 N N . PHE A 1 79 ? -3.961 -11.031 -11.93 1 87.69 79 PHE A N 1
ATOM 603 C CA . PHE A 1 79 ? -4.57 -10.211 -12.969 1 87.69 79 PHE A CA 1
ATOM 604 C C . PHE A 1 79 ? -3.623 -10.055 -14.148 1 87.69 79 PHE A C 1
ATOM 606 O O . PHE A 1 79 ? -4.004 -10.289 -15.297 1 87.69 79 PHE A O 1
ATOM 613 N N . GLY A 1 80 ? -2.402 -9.766 -13.953 1 86.38 80 GLY A N 1
ATOM 614 C CA . GLY A 1 80 ? -1.414 -9.594 -15.008 1 86.38 80 GLY A CA 1
ATOM 615 C C . GLY A 1 80 ? -1.02 -10.898 -15.672 1 86.38 80 GLY A C 1
ATOM 616 O O . GLY A 1 80 ? -0.883 -10.961 -16.891 1 86.38 80 GLY A O 1
ATOM 617 N N . LEU A 1 81 ? -0.895 -11.852 -14.898 1 89.31 81 LEU A N 1
ATOM 618 C CA . LEU A 1 81 ? -0.44 -13.141 -15.406 1 89.31 81 LEU A CA 1
ATOM 619 C C . LEU A 1 81 ? -1.502 -13.781 -16.297 1 89.31 81 LEU A C 1
ATOM 621 O O . LEU A 1 81 ? -1.181 -14.367 -17.328 1 89.31 81 LEU A O 1
ATOM 625 N N . ARG A 1 82 ? -2.725 -13.625 -15.93 1 89.94 82 ARG A N 1
ATOM 626 C CA . ARG A 1 82 ? -3.816 -14.242 -16.672 1 89.94 82 ARG A CA 1
ATOM 627 C C . ARG A 1 82 ? -4.059 -13.516 -18 1 89.94 82 ARG A C 1
ATOM 629 O O . ARG A 1 82 ? -4.656 -14.07 -18.922 1 89.94 82 ARG A O 1
ATOM 636 N N . ALA A 1 83 ? -3.635 -12.359 -18.094 1 85.5 83 ALA A N 1
ATOM 637 C CA . ALA A 1 83 ? -3.828 -11.562 -19.297 1 85.5 83 ALA A CA 1
ATOM 638 C C . ALA A 1 83 ? -2.811 -11.938 -20.375 1 85.5 83 ALA A C 1
ATOM 640 O O . ALA A 1 83 ? -2.977 -11.586 -21.547 1 85.5 83 ALA A O 1
ATOM 641 N N . LYS A 1 84 ? -1.799 -12.625 -19.969 1 81.56 84 LYS A N 1
ATOM 642 C CA . LYS A 1 84 ? -0.759 -13.008 -20.922 1 81.56 84 LYS A CA 1
ATOM 643 C C . LYS A 1 84 ? -1.213 -14.18 -21.797 1 81.56 84 LYS A C 1
ATOM 645 O O . LYS A 1 84 ? -1.674 -15.203 -21.266 1 81.56 84 LYS A O 1
ATOM 650 N N . GLU A 1 85 ? -1.172 -13.953 -23.094 1 85.12 85 GLU A N 1
ATOM 651 C CA . GLU A 1 85 ? -1.479 -15.039 -24.016 1 85.12 85 GLU A CA 1
ATOM 652 C C . GLU A 1 85 ? -0.283 -15.969 -24.188 1 85.12 85 GLU A C 1
ATOM 654 O O . GLU A 1 85 ? 0.817 -15.523 -24.516 1 85.12 85 GLU A O 1
ATOM 659 N N . VAL A 1 86 ? -0.534 -17.188 -23.953 1 90.81 86 VAL A N 1
ATOM 660 C CA . VAL A 1 86 ? 0.522 -18.172 -24.125 1 90.81 86 VAL A CA 1
ATOM 661 C C . VAL A 1 86 ? -0.011 -19.359 -24.938 1 90.81 86 VAL A C 1
ATOM 663 O O . VAL A 1 86 ? -1.195 -19.688 -24.859 1 90.81 86 VAL A O 1
ATOM 666 N N . GLU A 1 87 ? 0.8 -19.969 -25.781 1 94.88 87 GLU A N 1
ATOM 667 C CA . GLU A 1 87 ? 0.437 -21.172 -26.516 1 94.88 87 GLU A CA 1
ATOM 668 C C . GLU A 1 87 ? 0.255 -22.375 -25.578 1 94.88 87 GLU A C 1
ATOM 670 O O . GLU A 1 87 ? 0.906 -22.453 -24.531 1 94.88 87 GLU A O 1
ATOM 675 N N . PRO A 1 88 ? -0.667 -23.25 -25.984 1 96.56 88 PRO A N 1
ATOM 676 C CA . PRO A 1 88 ? -0.766 -24.484 -25.219 1 96.56 88 PRO A CA 1
ATOM 677 C C . PRO A 1 88 ? 0.577 -25.203 -25.078 1 96.56 88 PRO A C 1
ATOM 679 O O . PRO A 1 88 ? 1.417 -25.125 -25.984 1 96.56 88 PRO A O 1
ATOM 682 N N . PHE A 1 89 ? 0.734 -25.766 -23.938 1 97.75 89 PHE A N 1
ATOM 683 C CA . PHE A 1 89 ? 1.912 -26.594 -23.734 1 97.75 89 PHE A CA 1
ATOM 684 C C . PHE A 1 89 ? 1.623 -28.047 -24.125 1 97.75 89 PHE A C 1
ATOM 686 O O . PHE A 1 89 ? 0.636 -28.625 -23.672 1 97.75 89 PHE A O 1
ATOM 693 N N . THR A 1 90 ? 2.492 -28.594 -24.984 1 98 90 THR A N 1
ATOM 694 C CA . THR A 1 90 ? 2.375 -30 -25.359 1 98 90 THR A CA 1
ATOM 695 C C . THR A 1 90 ? 3.754 -30.641 -25.484 1 98 90 THR A C 1
ATOM 697 O O . THR A 1 90 ? 4.691 -30.016 -26 1 98 90 THR A O 1
ATOM 700 N N . ALA A 1 91 ? 3.855 -31.828 -25 1 97.88 91 ALA A N 1
ATOM 701 C CA . ALA A 1 91 ? 5.066 -32.625 -25.172 1 97.88 91 ALA A CA 1
ATOM 702 C C . ALA A 1 91 ? 4.734 -34.125 -25.234 1 97.88 91 ALA A C 1
ATOM 704 O O . ALA A 1 91 ? 3.697 -34.531 -24.719 1 97.88 91 ALA A O 1
ATOM 705 N N . SER A 1 92 ? 5.617 -34.875 -25.922 1 98.06 92 SER A N 1
ATOM 706 C CA . SER A 1 92 ? 5.441 -36.344 -26 1 98.06 92 SER A CA 1
ATOM 707 C C . SER A 1 92 ? 6.332 -37.062 -25 1 98.06 92 SER A C 1
ATOM 709 O O . SER A 1 92 ? 7.434 -36.594 -24.703 1 98.06 92 SER A O 1
ATOM 711 N N . GLY A 1 93 ? 5.812 -38.188 -24.516 1 98.19 93 GLY A N 1
ATOM 712 C CA . GLY A 1 93 ? 6.598 -39 -23.609 1 98.19 93 GLY A CA 1
ATOM 713 C C . GLY A 1 93 ? 6.527 -38.531 -22.172 1 98.19 93 GLY A C 1
ATOM 714 O O . GLY A 1 93 ? 5.648 -37.75 -21.812 1 98.19 93 GLY A O 1
ATOM 715 N N . ASP A 1 94 ? 7.391 -39.125 -21.359 1 98.44 94 ASP A N 1
ATOM 716 C CA . ASP A 1 94 ? 7.492 -38.781 -19.953 1 98.44 94 ASP A CA 1
ATOM 717 C C . ASP A 1 94 ? 8.336 -37.5 -19.766 1 98.44 94 ASP A C 1
ATOM 719 O O . ASP A 1 94 ? 9.484 -37.469 -20.219 1 98.44 94 ASP A O 1
ATOM 723 N N . VAL A 1 95 ? 7.691 -36.531 -19.188 1 98.38 95 VAL A N 1
ATOM 724 C CA . VAL A 1 95 ? 8.383 -35.25 -19 1 98.38 95 VAL A CA 1
ATOM 725 C C . VAL A 1 95 ? 8.398 -34.875 -17.531 1 98.38 95 VAL A C 1
ATOM 727 O O . VAL A 1 95 ? 7.398 -35.062 -16.828 1 98.38 95 VAL A O 1
ATOM 730 N N . ASP A 1 96 ? 9.5 -34.438 -17.078 1 98.69 96 ASP A N 1
ATOM 731 C CA . ASP A 1 96 ? 9.672 -34 -15.695 1 98.69 96 ASP A CA 1
ATOM 732 C C . ASP A 1 96 ? 8.789 -32.781 -15.391 1 98.69 96 ASP A C 1
ATOM 734 O O . ASP A 1 96 ? 8.734 -31.844 -16.172 1 98.69 96 ASP A O 1
ATOM 738 N N . ILE A 1 97 ? 8.156 -32.812 -14.273 1 98.69 97 ILE A N 1
ATOM 739 C CA . ILE A 1 97 ? 7.195 -31.766 -13.914 1 98.69 97 ILE A CA 1
ATOM 740 C C . ILE A 1 97 ? 7.902 -30.406 -13.812 1 98.69 97 ILE A C 1
ATOM 742 O O . ILE A 1 97 ? 7.348 -29.375 -14.195 1 98.69 97 ILE A O 1
ATOM 746 N N . VAL A 1 98 ? 9.086 -30.344 -13.297 1 98.56 98 VAL A N 1
ATOM 747 C CA . VAL A 1 98 ? 9.812 -29.078 -13.156 1 98.56 98 VAL A CA 1
ATOM 748 C C . VAL A 1 98 ? 10.141 -28.516 -14.539 1 98.56 98 VAL A C 1
ATOM 750 O O . VAL A 1 98 ? 10.039 -27.312 -14.766 1 98.56 98 VAL A O 1
ATOM 753 N N . ASP A 1 99 ? 10.461 -29.359 -15.438 1 98.5 99 ASP A N 1
ATOM 754 C CA . ASP A 1 99 ? 10.719 -28.938 -16.812 1 98.5 99 ASP A CA 1
ATOM 755 C C . ASP A 1 99 ? 9.461 -28.375 -17.453 1 98.5 99 ASP A C 1
ATOM 757 O O . ASP A 1 99 ? 9.516 -27.359 -18.172 1 98.5 99 ASP A O 1
ATOM 761 N N . ILE A 1 100 ? 8.383 -29.078 -17.203 1 98.56 100 ILE A N 1
ATOM 762 C CA . ILE A 1 100 ? 7.105 -28.656 -17.75 1 98.56 100 ILE A CA 1
ATOM 763 C C . ILE A 1 100 ? 6.77 -27.25 -17.25 1 98.56 100 ILE A C 1
ATOM 765 O O . ILE A 1 100 ? 6.523 -26.344 -18.047 1 98.56 100 ILE A O 1
ATOM 769 N N . ILE A 1 101 ? 6.84 -27.094 -15.93 1 98.12 101 ILE A N 1
ATOM 770 C CA . ILE A 1 101 ? 6.449 -25.812 -15.32 1 98.12 101 ILE A CA 1
ATOM 771 C C . ILE A 1 101 ? 7.434 -24.719 -15.734 1 98.12 101 ILE A C 1
ATOM 773 O O . ILE A 1 101 ? 7.031 -23.594 -16.016 1 98.12 101 ILE A O 1
ATOM 777 N N . THR A 1 102 ? 8.68 -25.078 -15.852 1 98.38 102 THR A N 1
ATOM 778 C CA . THR A 1 102 ? 9.703 -24.109 -16.25 1 98.38 102 THR A CA 1
ATOM 779 C C . THR A 1 102 ? 9.461 -23.625 -17.688 1 98.38 102 THR A C 1
ATOM 781 O O . THR A 1 102 ? 9.57 -22.438 -17.969 1 98.38 102 THR A O 1
ATOM 784 N N . ALA A 1 103 ? 9.133 -24.5 -18.516 1 97.75 103 ALA A N 1
ATOM 785 C CA . ALA A 1 103 ? 8.859 -24.141 -19.906 1 97.75 103 ALA A CA 1
ATOM 786 C C . ALA A 1 103 ? 7.668 -23.188 -20 1 97.75 103 ALA A C 1
ATOM 788 O O . ALA A 1 103 ? 7.715 -22.188 -20.719 1 97.75 103 ALA A O 1
ATOM 789 N N . MET A 1 104 ? 6.633 -23.469 -19.312 1 97.19 104 MET A N 1
ATOM 790 C CA . MET A 1 104 ? 5.441 -22.625 -19.328 1 97.19 104 MET A CA 1
ATOM 791 C C . MET A 1 104 ? 5.723 -21.266 -18.688 1 97.19 104 MET A C 1
ATOM 793 O O . MET A 1 104 ? 5.305 -20.234 -19.203 1 97.19 104 MET A O 1
ATOM 797 N N . ALA A 1 105 ? 6.445 -21.344 -17.531 1 96.44 105 ALA A N 1
ATOM 798 C CA . ALA A 1 105 ? 6.785 -20.109 -16.812 1 96.44 105 ALA A CA 1
ATOM 799 C C . ALA A 1 105 ? 7.605 -19.172 -17.688 1 96.44 105 ALA A C 1
ATOM 801 O O . ALA A 1 105 ? 7.367 -17.969 -17.703 1 96.44 105 ALA A O 1
ATOM 802 N N . LYS A 1 106 ? 8.477 -19.734 -18.406 1 95.94 106 LYS A N 1
ATOM 803 C CA . LYS A 1 106 ? 9.352 -18.953 -19.266 1 95.94 106 LYS A CA 1
ATOM 804 C C . LYS A 1 106 ? 8.555 -18.188 -20.312 1 95.94 106 LYS A C 1
ATOM 806 O O . LYS A 1 106 ? 8.891 -17.047 -20.656 1 95.94 106 LYS A O 1
ATOM 811 N N . LYS A 1 107 ? 7.539 -18.75 -20.797 1 93.31 107 LYS A N 1
ATOM 812 C CA . LYS A 1 107 ? 6.699 -18.094 -21.797 1 93.31 107 LYS A CA 1
ATOM 813 C C . LYS A 1 107 ? 6.07 -16.812 -21.234 1 93.31 107 LYS A C 1
ATOM 815 O O . LYS A 1 107 ? 5.762 -15.891 -21.984 1 93.31 107 LYS A O 1
ATOM 820 N N . ALA A 1 108 ? 5.945 -16.812 -19.953 1 91.44 108 ALA A N 1
ATOM 821 C CA . ALA A 1 108 ? 5.297 -15.664 -19.312 1 91.44 108 ALA A CA 1
ATOM 822 C C . ALA A 1 108 ? 6.328 -14.75 -18.656 1 91.44 108 ALA A C 1
ATOM 824 O O . ALA A 1 108 ? 5.965 -13.828 -17.922 1 91.44 108 ALA A O 1
ATOM 825 N N . GLY A 1 109 ? 7.59 -15.109 -18.812 1 92.19 109 GLY A N 1
ATOM 826 C CA . GLY A 1 109 ? 8.633 -14.297 -18.203 1 92.19 109 GLY A CA 1
ATOM 827 C C . GLY A 1 109 ? 8.828 -14.57 -16.734 1 92.19 109 GLY A C 1
ATOM 828 O O . GLY A 1 109 ? 9.289 -13.703 -15.984 1 92.19 109 GLY A O 1
ATOM 829 N N . LEU A 1 110 ? 8.406 -15.711 -16.281 1 94.12 110 LEU A N 1
ATOM 830 C CA . LEU A 1 110 ? 8.547 -16.094 -14.883 1 94.12 110 LEU A CA 1
ATOM 831 C C . LEU A 1 110 ? 9.734 -17.031 -14.695 1 94.12 110 LEU A C 1
ATOM 833 O O . LEU A 1 110 ? 10.016 -17.859 -15.562 1 94.12 110 LEU A O 1
ATOM 837 N N . THR A 1 111 ? 10.398 -16.906 -13.609 1 97.31 111 THR A N 1
ATOM 838 C CA . THR A 1 111 ? 11.359 -17.906 -13.156 1 97.31 111 THR A CA 1
ATOM 839 C C . THR A 1 111 ? 10.695 -18.891 -12.195 1 97.31 111 THR A C 1
ATOM 841 O O . THR A 1 111 ? 9.672 -18.578 -11.586 1 97.31 111 THR A O 1
ATOM 844 N N . VAL A 1 112 ? 11.242 -20.078 -12.109 1 97.56 112 VAL A N 1
ATOM 845 C CA . VAL A 1 112 ? 10.68 -21.109 -11.234 1 97.56 112 VAL A CA 1
ATOM 846 C C . VAL A 1 112 ? 11.617 -21.344 -10.047 1 97.56 112 VAL A C 1
ATOM 848 O O . VAL A 1 112 ? 12.828 -21.5 -10.234 1 97.56 112 VAL A O 1
ATOM 851 N N . GLU A 1 113 ? 11.109 -21.266 -8.922 1 96.06 113 GLU A N 1
ATOM 852 C CA . GLU A 1 113 ? 11.789 -21.688 -7.707 1 96.06 113 GLU A CA 1
ATOM 853 C C . GLU A 1 113 ? 11.172 -22.969 -7.148 1 96.06 113 GLU A C 1
ATOM 855 O O . GLU A 1 113 ? 10.023 -22.969 -6.699 1 96.06 113 GLU A O 1
ATOM 860 N N . ASN A 1 114 ? 11.922 -24 -7.129 1 96.44 114 ASN A N 1
ATOM 861 C CA . ASN A 1 114 ? 11.414 -25.312 -6.711 1 96.44 114 ASN A CA 1
ATOM 862 C C . ASN A 1 114 ? 11.875 -25.656 -5.301 1 96.44 114 ASN A C 1
ATOM 864 O O . ASN A 1 114 ? 13.078 -25.672 -5.02 1 96.44 114 ASN A O 1
ATOM 868 N N . TYR A 1 115 ? 10.938 -25.969 -4.453 1 94.25 115 TYR A N 1
ATOM 869 C CA . TYR A 1 115 ? 11.242 -26.406 -3.094 1 94.25 115 TYR A CA 1
ATOM 870 C C . TYR A 1 115 ? 10.875 -27.875 -2.896 1 94.25 115 TYR A C 1
ATOM 872 O O . TYR A 1 115 ? 10.203 -28.234 -1.927 1 94.25 115 TYR A O 1
ATOM 880 N N . GLY A 1 116 ? 11.297 -28.625 -3.842 1 95.56 116 GLY A N 1
ATOM 881 C CA . GLY A 1 116 ? 11.203 -30.062 -3.633 1 95.56 116 GLY A CA 1
ATOM 882 C C . GLY A 1 116 ? 10.117 -30.719 -4.465 1 95.56 116 GLY A C 1
ATOM 883 O O . GLY A 1 116 ? 9.82 -31.906 -4.281 1 95.56 116 GLY A O 1
ATOM 884 N N . ALA A 1 117 ? 9.477 -30.047 -5.316 1 96.12 117 ALA A N 1
ATOM 885 C CA . ALA A 1 117 ? 8.5 -30.656 -6.207 1 96.12 117 ALA A CA 1
ATOM 886 C C . ALA A 1 117 ? 9.164 -31.641 -7.164 1 96.12 117 ALA A C 1
ATOM 888 O O . ALA A 1 117 ? 10.219 -31.344 -7.738 1 96.12 117 ALA A O 1
ATOM 889 N N . THR A 1 118 ? 8.562 -32.75 -7.262 1 97.44 118 THR A N 1
ATOM 890 C CA . THR A 1 118 ? 9.055 -33.781 -8.172 1 97.44 118 THR A CA 1
ATOM 891 C C . THR A 1 118 ? 7.898 -34.531 -8.82 1 97.44 118 THR A C 1
ATOM 893 O O . THR A 1 118 ? 6.754 -34.438 -8.375 1 97.44 118 THR A O 1
ATOM 896 N N . GLY A 1 119 ? 8.234 -35.188 -9.961 1 97.94 119 GLY A N 1
ATOM 897 C CA . GLY A 1 119 ? 7.246 -36.031 -10.641 1 97.94 119 GLY A CA 1
ATOM 898 C C . GLY A 1 119 ? 7.414 -36.031 -12.148 1 97.94 119 GLY A C 1
ATOM 899 O O . GLY A 1 119 ? 8.242 -35.312 -12.688 1 97.94 119 GLY A O 1
ATOM 900 N N . VAL A 1 120 ? 6.691 -36.906 -12.719 1 98.5 120 VAL A N 1
ATOM 901 C CA . VAL A 1 120 ? 6.711 -37.062 -14.172 1 98.5 120 VAL A CA 1
ATOM 902 C C . VAL A 1 120 ? 5.281 -37.125 -14.703 1 98.5 120 VAL A C 1
ATOM 904 O O . VAL A 1 120 ? 4.406 -37.75 -14.086 1 98.5 120 VAL A O 1
ATOM 907 N N . ILE A 1 121 ? 5.062 -36.469 -15.766 1 98.38 121 ILE A N 1
ATOM 908 C CA . ILE A 1 121 ? 3.762 -36.5 -16.422 1 98.38 121 ILE A CA 1
ATOM 909 C C . ILE A 1 121 ? 3.904 -37.094 -17.828 1 98.38 121 ILE A C 1
ATOM 911 O O . ILE A 1 121 ? 4.828 -36.75 -18.562 1 98.38 121 ILE A O 1
ATOM 915 N N . SER A 1 122 ? 3.016 -37.969 -18.156 1 98.44 122 SER A N 1
ATOM 916 C CA . SER A 1 122 ? 3.027 -38.594 -19.469 1 98.44 122 SER A CA 1
ATOM 917 C C . SER A 1 122 ? 2.184 -37.781 -20.469 1 98.44 122 SER A C 1
ATOM 919 O O . SER A 1 122 ? 1.02 -37.5 -20.188 1 98.44 122 SER A O 1
ATOM 921 N N . ASN A 1 123 ? 2.771 -37.438 -21.594 1 98.44 123 ASN A N 1
ATOM 922 C CA . ASN A 1 123 ? 2.127 -36.75 -22.719 1 98.44 123 ASN A CA 1
ATOM 923 C C . ASN A 1 123 ? 1.323 -35.562 -22.25 1 98.44 123 ASN A C 1
ATOM 925 O O . ASN A 1 123 ? 0.133 -35.438 -22.547 1 98.44 123 ASN A O 1
ATOM 929 N N . PRO A 1 124 ? 2.016 -34.625 -21.578 1 98.44 124 PRO A N 1
ATOM 930 C CA . PRO A 1 124 ? 1.304 -33.469 -21.047 1 98.44 124 PRO A CA 1
ATOM 931 C C . PRO A 1 124 ? 0.737 -32.562 -22.156 1 98.44 124 PRO A C 1
ATOM 933 O O . PRO A 1 124 ? 1.376 -32.406 -23.203 1 98.44 124 PRO A O 1
ATOM 936 N N . HIS A 1 125 ? -0.392 -32.094 -21.938 1 98.5 125 HIS A N 1
ATOM 937 C CA . HIS A 1 125 ? -1.108 -31.141 -22.781 1 98.5 125 HIS A CA 1
ATOM 938 C C . HIS A 1 125 ? -1.975 -30.203 -21.938 1 98.5 125 HIS A C 1
ATOM 940 O O . HIS A 1 125 ? -2.941 -30.641 -21.312 1 98.5 125 HIS A O 1
ATOM 946 N N . TYR A 1 126 ? -1.606 -28.969 -21.953 1 97.62 126 TYR A N 1
ATOM 947 C CA . TYR A 1 126 ? -2.33 -28 -21.141 1 97.62 126 TYR A CA 1
ATOM 948 C C . TYR A 1 126 ? -2.736 -26.797 -21.969 1 97.62 126 TYR A C 1
ATOM 950 O O . TYR A 1 126 ? -1.99 -26.359 -22.844 1 97.62 126 TYR A O 1
ATOM 958 N N . THR A 1 127 ? -3.914 -26.281 -21.672 1 96.56 127 THR A N 1
ATOM 959 C CA . THR A 1 127 ? -4.461 -25.125 -22.391 1 96.56 127 THR A CA 1
ATOM 960 C C . THR A 1 127 ? -4.863 -24.031 -21.406 1 96.56 127 THR A C 1
ATOM 962 O O . THR A 1 127 ? -4.867 -24.25 -20.188 1 96.56 127 THR A O 1
ATOM 965 N N . GLY A 1 128 ? -5.176 -22.797 -22.016 1 95 128 GLY A N 1
ATOM 966 C CA . GLY A 1 128 ? -5.52 -21.656 -21.188 1 95 128 GLY A CA 1
ATOM 967 C C . GLY A 1 128 ? -4.363 -20.688 -21 1 95 128 GLY A C 1
ATOM 968 O O . GLY A 1 128 ? -3.365 -20.766 -21.719 1 95 128 GLY A O 1
ATOM 969 N N . ASN A 1 129 ? -4.504 -19.734 -20.062 1 93.44 129 ASN A N 1
ATOM 970 C CA . ASN A 1 129 ? -3.408 -18.828 -19.766 1 93.44 129 ASN A CA 1
ATOM 971 C C . ASN A 1 129 ? -2.314 -19.5 -18.938 1 93.44 129 ASN A C 1
ATOM 973 O O . ASN A 1 129 ? -2.451 -20.672 -18.562 1 93.44 129 ASN A O 1
ATOM 977 N N . VAL A 1 130 ? -1.229 -18.828 -18.75 1 93.44 130 VAL A N 1
ATOM 978 C CA . VAL A 1 130 ? -0.046 -19.438 -18.125 1 93.44 130 VAL A CA 1
ATOM 979 C C . VAL A 1 130 ? -0.392 -19.938 -16.734 1 93.44 130 VAL A C 1
ATOM 981 O O . VAL A 1 130 ? 0.087 -21 -16.328 1 93.44 130 VAL A O 1
ATOM 984 N N . VAL A 1 131 ? -1.229 -19.234 -15.984 1 93.69 131 VAL A N 1
ATOM 985 C CA . VAL A 1 131 ? -1.616 -19.656 -14.641 1 93.69 131 VAL A CA 1
ATOM 986 C C . VAL A 1 131 ? -2.398 -20.969 -14.711 1 93.69 131 VAL A C 1
ATOM 988 O O . VAL A 1 131 ? -2.109 -21.906 -13.969 1 93.69 131 VAL A O 1
ATOM 991 N N . ASN A 1 132 ? -3.338 -21.031 -15.602 1 94.5 132 ASN A N 1
ATOM 992 C CA . ASN A 1 132 ? -4.141 -22.234 -15.781 1 94.5 132 ASN A CA 1
ATOM 993 C C . ASN A 1 132 ? -3.273 -23.438 -16.141 1 94.5 132 ASN A C 1
ATOM 995 O O . ASN A 1 132 ? -3.424 -24.516 -15.57 1 94.5 132 ASN A O 1
ATOM 999 N N . GLN A 1 133 ? -2.434 -23.203 -17.078 1 96.5 133 GLN A N 1
ATOM 1000 C CA . GLN A 1 133 ? -1.59 -24.297 -17.547 1 96.5 133 GLN A CA 1
ATOM 1001 C C . GLN A 1 133 ? -0.706 -24.828 -16.422 1 96.5 133 GLN A C 1
ATOM 1003 O O . GLN A 1 133 ? -0.649 -26.031 -16.188 1 96.5 133 GLN A O 1
ATOM 1008 N N . ILE A 1 134 ? -0.091 -23.969 -15.695 1 96.25 134 ILE A N 1
ATOM 1009 C CA . ILE A 1 134 ? 0.814 -24.375 -14.617 1 96.25 134 ILE A CA 1
ATOM 1010 C C . ILE A 1 134 ? 0.029 -25.078 -13.516 1 96.25 134 ILE A C 1
ATOM 1012 O O . ILE A 1 134 ? 0.469 -26.094 -12.992 1 96.25 134 ILE A O 1
ATOM 1016 N N . GLN A 1 135 ? -1.099 -24.531 -13.242 1 95 135 GLN A N 1
ATOM 1017 C CA . GLN A 1 135 ? -1.896 -25.125 -12.172 1 95 135 GLN A CA 1
ATOM 1018 C C . GLN A 1 135 ? -2.396 -26.516 -12.555 1 95 135 GLN A C 1
ATOM 1020 O O . GLN A 1 135 ? -2.477 -27.406 -11.711 1 95 135 GLN A O 1
ATOM 1025 N N . GLN A 1 136 ? -2.809 -26.703 -13.766 1 96.19 136 GLN A N 1
ATOM 1026 C CA . GLN A 1 136 ? -3.219 -28.016 -14.234 1 96.19 136 GLN A CA 1
ATOM 1027 C C . GLN A 1 136 ? -2.105 -29.047 -14.031 1 96.19 136 GLN A C 1
ATOM 1029 O O . GLN A 1 136 ? -2.346 -30.141 -13.516 1 96.19 136 GLN A O 1
ATOM 1034 N N . ALA A 1 137 ? -0.93 -28.719 -14.406 1 97.19 137 ALA A N 1
ATOM 1035 C CA . ALA A 1 137 ? 0.226 -29.594 -14.266 1 97.19 137 ALA A CA 1
ATOM 1036 C C . ALA A 1 137 ? 0.531 -29.891 -12.797 1 97.19 137 ALA A C 1
ATOM 1038 O O . ALA A 1 137 ? 0.723 -31.047 -12.406 1 97.19 137 ALA A O 1
ATOM 1039 N N . ALA A 1 138 ? 0.558 -28.859 -12.031 1 96.31 138 ALA A N 1
ATOM 1040 C CA . ALA A 1 138 ? 0.895 -28.984 -10.617 1 96.31 138 ALA A CA 1
ATOM 1041 C C . ALA A 1 138 ? -0.127 -29.844 -9.875 1 96.31 138 ALA A C 1
ATOM 1043 O O . ALA A 1 138 ? 0.242 -30.703 -9.07 1 96.31 138 ALA A O 1
ATOM 1044 N N . ASN A 1 139 ? -1.355 -29.609 -10.195 1 95.25 139 ASN A N 1
ATOM 1045 C CA . ASN A 1 139 ? -2.43 -30.312 -9.5 1 95.25 139 ASN A CA 1
ATOM 1046 C C . ASN A 1 139 ? -2.379 -31.812 -9.773 1 95.25 139 ASN A C 1
ATOM 1048 O O . ASN A 1 139 ? -2.746 -32.625 -8.914 1 95.25 139 ASN A O 1
ATOM 1052 N N . ALA A 1 140 ? -1.918 -32.125 -10.891 1 95.81 140 ALA A N 1
ATOM 1053 C CA . ALA A 1 140 ? -1.843 -33.531 -11.273 1 95.81 140 ALA A CA 1
ATOM 1054 C C . ALA A 1 140 ? -0.906 -34.312 -10.344 1 95.81 140 ALA A C 1
ATOM 1056 O O . ALA A 1 140 ? -0.989 -35.531 -10.25 1 95.81 140 ALA A O 1
ATOM 1057 N N . LEU A 1 141 ? 0.005 -33.656 -9.648 1 96.56 141 LEU A N 1
ATOM 1058 C CA . LEU A 1 141 ? 0.999 -34.312 -8.812 1 96.56 141 LEU A CA 1
ATOM 1059 C C . LEU A 1 141 ? 0.959 -33.75 -7.391 1 96.56 141 LEU A C 1
ATOM 1061 O O . LEU A 1 141 ? 1.941 -33.875 -6.652 1 96.56 141 LEU A O 1
ATOM 1065 N N . ASP A 1 142 ? -0.092 -33.062 -7.047 1 93.38 142 ASP A N 1
ATOM 1066 C CA . ASP A 1 142 ? -0.267 -32.5 -5.715 1 93.38 142 ASP A CA 1
ATOM 1067 C C . ASP A 1 142 ? 0.885 -31.547 -5.363 1 93.38 142 ASP A C 1
ATOM 1069 O O . ASP A 1 142 ? 1.485 -31.672 -4.293 1 93.38 142 ASP A O 1
ATOM 1073 N N . ILE A 1 143 ? 1.161 -30.75 -6.277 1 94.44 143 ILE A N 1
ATOM 1074 C CA . ILE A 1 143 ? 2.156 -29.703 -6.109 1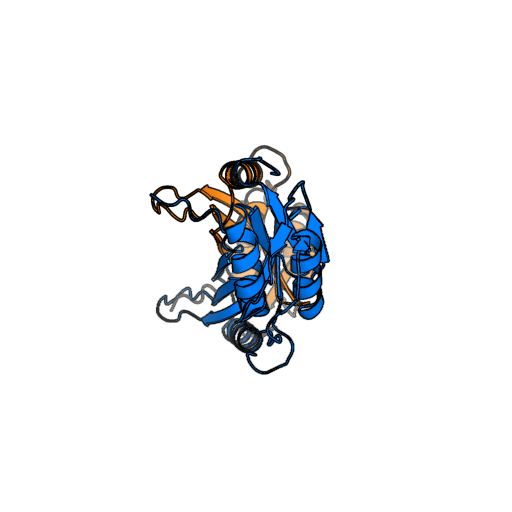 94.44 143 ILE A CA 1
ATOM 1075 C C . ILE A 1 143 ? 1.458 -28.359 -5.883 1 94.44 143 ILE A C 1
ATOM 1077 O O . ILE A 1 143 ? 0.528 -28 -6.609 1 94.44 143 ILE A O 1
ATOM 1081 N N . ASP A 1 144 ? 1.909 -27.641 -4.867 1 91.5 144 ASP A N 1
ATOM 1082 C CA . ASP A 1 144 ? 1.405 -26.297 -4.609 1 91.5 144 ASP A CA 1
ATOM 1083 C C . ASP A 1 144 ? 2.205 -25.25 -5.383 1 91.5 144 ASP A C 1
ATOM 1085 O O . ASP A 1 144 ? 3.385 -25.453 -5.672 1 91.5 144 ASP A O 1
ATOM 1089 N N . THR A 1 145 ? 1.503 -24.234 -5.73 1 92.69 145 THR A N 1
ATOM 1090 C CA . THR A 1 145 ? 2.127 -23.141 -6.461 1 92.69 145 THR A CA 1
ATOM 1091 C C . THR A 1 145 ? 1.833 -21.797 -5.785 1 92.69 145 THR A C 1
ATOM 1093 O O . THR A 1 145 ? 0.781 -21.641 -5.164 1 92.69 145 THR A O 1
ATOM 1096 N N . ASP A 1 146 ? 2.766 -20.875 -5.836 1 89.44 146 ASP A N 1
ATOM 1097 C CA . ASP A 1 146 ? 2.609 -19.469 -5.477 1 89.44 146 ASP A CA 1
ATOM 1098 C C . ASP A 1 146 ? 3.158 -18.562 -6.57 1 89.44 146 ASP A C 1
ATOM 1100 O O . ASP A 1 146 ? 4.32 -18.688 -6.961 1 89.44 146 ASP A O 1
ATOM 1104 N N . PHE A 1 147 ? 2.314 -17.672 -7.016 1 92.06 147 PHE A N 1
ATOM 1105 C CA . PHE A 1 147 ? 2.691 -16.812 -8.133 1 92.06 147 PHE A CA 1
ATOM 1106 C C . PHE A 1 147 ? 3.078 -15.422 -7.641 1 92.06 147 PHE A C 1
ATOM 1108 O O . PHE A 1 147 ? 2.336 -14.805 -6.879 1 92.06 147 PHE A O 1
ATOM 1115 N N . GLY A 1 148 ? 4.223 -14.977 -8.07 1 90.06 148 GLY A N 1
ATOM 1116 C CA . GLY A 1 148 ? 4.648 -13.586 -7.98 1 90.06 148 GLY A CA 1
ATOM 1117 C C . GLY A 1 148 ? 4.691 -12.891 -9.328 1 90.06 148 GLY A C 1
ATOM 1118 O O . GLY A 1 148 ? 4.238 -13.445 -10.336 1 90.06 148 GLY A O 1
ATOM 1119 N N . ILE A 1 149 ? 5.188 -11.688 -9.234 1 87.5 149 ILE A N 1
ATOM 1120 C CA . ILE A 1 149 ? 5.246 -10.891 -10.461 1 87.5 149 ILE A CA 1
ATOM 1121 C C . ILE A 1 149 ? 6.258 -11.508 -11.422 1 87.5 149 ILE A C 1
ATOM 1123 O O . ILE A 1 149 ? 6.023 -11.555 -12.633 1 87.5 149 ILE A O 1
ATOM 1127 N N . ASP A 1 150 ? 7.352 -12.031 -10.906 1 90.38 150 ASP A N 1
ATOM 1128 C CA . ASP A 1 150 ? 8.422 -12.469 -11.797 1 90.38 150 ASP A CA 1
ATOM 1129 C C . ASP A 1 150 ? 8.812 -13.914 -11.508 1 90.38 150 ASP A C 1
ATOM 1131 O O . ASP A 1 150 ? 9.75 -14.445 -12.109 1 90.38 150 ASP A O 1
ATOM 1135 N N . LYS A 1 151 ? 8.102 -14.562 -10.633 1 93.38 151 LYS A N 1
ATOM 1136 C CA . LYS A 1 151 ? 8.5 -15.898 -10.219 1 93.38 151 LYS A CA 1
ATOM 1137 C C . LYS A 1 151 ? 7.289 -16.75 -9.828 1 93.38 151 LYS A C 1
ATOM 1139 O O . LYS A 1 151 ? 6.293 -16.219 -9.336 1 93.38 151 LYS A O 1
ATOM 1144 N N . VAL A 1 152 ? 7.438 -18.031 -10.031 1 94.25 152 VAL A N 1
ATOM 1145 C CA . VAL A 1 152 ? 6.504 -19.016 -9.492 1 94.25 152 VAL A CA 1
ATOM 1146 C C . VAL A 1 152 ? 7.25 -19.984 -8.586 1 94.25 152 VAL A C 1
ATOM 1148 O O . VAL A 1 152 ? 8.32 -20.484 -8.945 1 94.25 152 VAL A O 1
ATOM 1151 N N . THR A 1 153 ? 6.75 -20.172 -7.383 1 93.56 153 THR A N 1
ATOM 1152 C CA . THR A 1 153 ? 7.309 -21.125 -6.43 1 93.56 153 THR A CA 1
ATOM 1153 C C . THR A 1 153 ? 6.469 -22.391 -6.375 1 93.56 153 THR A C 1
ATOM 1155 O O . THR A 1 153 ? 5.238 -22.328 -6.371 1 93.56 153 THR A O 1
ATOM 1158 N N . ILE A 1 154 ? 7.172 -23.547 -6.316 1 94.88 154 ILE A N 1
ATOM 1159 C CA . ILE A 1 154 ? 6.445 -24.812 -6.301 1 94.88 154 ILE A CA 1
ATOM 1160 C C . ILE A 1 154 ? 7.004 -25.703 -5.203 1 94.88 154 ILE A C 1
ATOM 1162 O O . ILE A 1 154 ? 8.211 -25.688 -4.93 1 94.88 154 ILE A O 1
ATOM 1166 N N . TRP A 1 155 ? 6.141 -26.453 -4.562 1 93.75 155 TRP A N 1
ATOM 1167 C CA . TRP A 1 155 ? 6.523 -27.391 -3.512 1 93.75 155 TRP A CA 1
ATOM 1168 C C . TRP A 1 155 ? 5.465 -28.469 -3.34 1 93.75 155 TRP A C 1
ATOM 1170 O O . TRP A 1 155 ? 4.316 -28.297 -3.752 1 93.75 155 TRP A O 1
ATOM 1180 N N . PRO A 1 156 ? 5.93 -29.562 -2.852 1 93.12 156 PRO A N 1
ATOM 1181 C CA . PRO A 1 156 ? 4.945 -30.625 -2.633 1 93.12 156 PRO A CA 1
ATOM 1182 C C . PRO A 1 156 ? 3.859 -30.234 -1.634 1 93.12 156 PRO A C 1
ATOM 1184 O O . PRO A 1 156 ? 4.145 -29.547 -0.648 1 93.12 156 PRO A O 1
ATOM 1187 N N . TYR A 1 157 ? 2.703 -30.641 -1.899 1 88.31 157 TYR A N 1
ATOM 1188 C CA . TYR A 1 157 ? 1.594 -30.375 -0.989 1 88.31 157 TYR A CA 1
ATOM 1189 C C . TYR A 1 157 ? 1.885 -30.938 0.398 1 88.31 157 TYR A C 1
ATOM 1191 O O . TYR A 1 157 ? 2.414 -32.031 0.529 1 88.31 157 TYR A O 1
ATOM 1199 N N . GLY A 1 158 ? 1.559 -30.156 1.428 1 80.5 158 GLY A N 1
ATOM 1200 C CA . GLY A 1 158 ? 1.714 -30.609 2.801 1 80.5 158 GLY A CA 1
ATOM 1201 C C . GLY A 1 158 ? 3.086 -30.297 3.375 1 80.5 158 GLY A C 1
ATOM 1202 O O . GLY A 1 158 ? 3.342 -30.562 4.551 1 80.5 158 GLY A O 1
ATOM 1203 N N . GLN A 1 159 ? 4.031 -29.844 2.633 1 78.31 159 GLN A N 1
ATOM 1204 C CA . GLN A 1 159 ? 5.344 -29.453 3.129 1 78.31 159 GLN A CA 1
ATOM 1205 C C . GLN A 1 159 ? 5.43 -27.938 3.311 1 78.31 159 GLN A C 1
ATOM 1207 O O . GLN A 1 159 ? 5.184 -27.172 2.373 1 78.31 159 GLN A O 1
ATOM 1212 N N . PRO A 1 160 ? 5.48 -27.5 4.602 1 66.25 160 PRO A N 1
ATOM 1213 C CA . PRO A 1 160 ? 5.551 -26.062 4.824 1 66.25 160 PRO A CA 1
ATOM 1214 C C . PRO A 1 160 ? 6.809 -25.422 4.234 1 66.25 160 PRO A C 1
ATOM 1216 O O . PRO A 1 160 ? 7.898 -26 4.344 1 66.25 160 PRO A O 1
ATOM 1219 N N . ILE A 1 161 ? 6.758 -24.578 3.25 1 63.06 161 ILE A N 1
ATOM 1220 C CA . ILE A 1 161 ? 7.953 -23.906 2.752 1 63.06 161 ILE A CA 1
ATOM 1221 C C . ILE A 1 161 ? 8.008 -22.484 3.295 1 63.06 161 ILE A C 1
ATOM 1223 O O . ILE A 1 161 ? 8.945 -21.734 2.998 1 63.06 161 ILE A O 1
ATOM 1227 N N . PHE A 1 162 ? 6.906 -22.094 3.959 1 58.91 162 PHE A N 1
ATOM 1228 C CA . PHE A 1 162 ? 6.895 -20.797 4.617 1 58.91 162 PHE A CA 1
ATOM 1229 C C . PHE A 1 162 ? 6.691 -20.953 6.117 1 58.91 162 PHE A C 1
ATOM 1231 O O . PHE A 1 162 ? 6.082 -21.922 6.57 1 58.91 162 PHE A O 1
ATOM 1238 N N . MET B 1 1 ? -20.734 24.297 5.461 1 18.41 1 MET B N 1
ATOM 1239 C CA . MET B 1 1 ? -20.016 23.516 4.461 1 18.41 1 MET B CA 1
ATOM 1240 C C . MET B 1 1 ? -18.562 23.344 4.852 1 18.41 1 MET B C 1
ATOM 1242 O O . MET B 1 1 ? -17.781 24.297 4.805 1 18.41 1 MET B O 1
ATOM 1246 N N . ALA B 1 2 ? -18.188 22.922 6.027 1 25.38 2 ALA B N 1
ATOM 1247 C CA . ALA B 1 2 ? -17.016 22.969 6.902 1 25.38 2 ALA B CA 1
ATOM 1248 C C . ALA B 1 2 ? -15.766 22.5 6.172 1 25.38 2 ALA B C 1
ATOM 1250 O O . ALA B 1 2 ? -15.68 21.344 5.766 1 25.38 2 ALA B O 1
ATOM 1251 N N . ALA B 1 3 ? -15.242 23.328 5.238 1 28.5 3 ALA B N 1
ATOM 1252 C CA . ALA B 1 3 ? -13.938 23.516 4.617 1 28.5 3 ALA B CA 1
ATOM 1253 C C . ALA B 1 3 ? -12.812 23.188 5.594 1 28.5 3 ALA B C 1
ATOM 1255 O O . ALA B 1 3 ? -12.391 24.047 6.371 1 28.5 3 ALA B O 1
ATOM 1256 N N . TRP B 1 4 ? -13.047 22.438 6.496 1 30.39 4 TRP B N 1
ATOM 1257 C CA . TRP B 1 4 ? -11.805 22.203 7.23 1 30.39 4 TRP B CA 1
ATOM 1258 C C . TRP B 1 4 ? -10.625 22.078 6.273 1 30.39 4 TRP B C 1
ATOM 1260 O O . TRP B 1 4 ? -10.562 21.141 5.469 1 30.39 4 TRP B O 1
ATOM 1270 N N . GLY B 1 5 ? -10.227 23.078 5.527 1 34.91 5 GLY B N 1
ATOM 1271 C CA . GLY B 1 5 ? -8.969 23.359 4.863 1 34.91 5 GLY B CA 1
ATOM 1272 C C . GLY B 1 5 ? -7.84 22.453 5.301 1 34.91 5 GLY B C 1
ATOM 1273 O O . GLY B 1 5 ? -6.699 22.594 4.855 1 34.91 5 GLY B O 1
ATOM 1274 N N . GLY B 1 6 ? -7.688 22.234 6.707 1 42.09 6 GLY B N 1
ATOM 1275 C CA . GLY B 1 6 ? -6.57 21.484 7.266 1 42.09 6 GLY B CA 1
ATOM 1276 C C . GLY B 1 6 ? -6.457 20.078 6.711 1 42.09 6 GLY B C 1
ATOM 1277 O O . GLY B 1 6 ? -7.367 19.25 6.875 1 42.09 6 GLY B O 1
ATOM 1278 N N . ILE B 1 7 ? -5.984 19.938 5.473 1 48.56 7 ILE B N 1
ATOM 1279 C CA . ILE B 1 7 ? -5.836 18.656 4.793 1 48.56 7 ILE B CA 1
ATOM 1280 C C . ILE B 1 7 ? -5.52 17.562 5.812 1 48.56 7 ILE B C 1
ATOM 1282 O O . ILE B 1 7 ? -4.578 17.703 6.602 1 48.56 7 ILE B O 1
ATOM 1286 N N . SER B 1 8 ? -6.508 17.016 6.566 1 57.41 8 SER B N 1
ATOM 1287 C CA . SER B 1 8 ? -6.336 15.758 7.281 1 57.41 8 SER B CA 1
ATOM 1288 C C . SER B 1 8 ? -5.367 14.836 6.547 1 57.41 8 SER B C 1
ATOM 1290 O O . SER B 1 8 ? -5.344 14.805 5.316 1 57.41 8 SER B O 1
ATOM 1292 N N . GLY B 1 9 ? -4.094 14.789 7 1 74 9 GLY B N 1
ATOM 1293 C CA . GLY B 1 9 ? -3.105 13.82 6.551 1 74 9 GLY B CA 1
ATOM 1294 C C . GLY B 1 9 ? -3.719 12.609 5.871 1 74 9 GLY B C 1
ATOM 1295 O O . GLY B 1 9 ? -4.891 12.305 6.086 1 74 9 GLY B O 1
ATOM 1296 N N . THR B 1 10 ? -3.16 12.164 4.938 1 86.06 10 THR B N 1
ATOM 1297 C CA . THR B 1 10 ? -3.604 10.984 4.203 1 86.06 10 THR B CA 1
ATOM 1298 C C . THR B 1 10 ? -3.668 9.773 5.125 1 86.06 10 THR B C 1
ATOM 1300 O O . THR B 1 10 ? -2.914 9.68 6.098 1 86.06 10 THR B O 1
ATOM 1303 N N . GLN B 1 11 ? -4.762 9.039 4.941 1 92.38 11 GLN B N 1
ATOM 1304 C CA . GLN B 1 11 ? -4.965 7.777 5.648 1 92.38 11 GLN B CA 1
ATOM 1305 C C . GLN B 1 11 ? -5.297 6.652 4.676 1 92.38 11 GLN B C 1
ATOM 1307 O O . GLN B 1 11 ? -5.977 6.871 3.668 1 92.38 11 GLN B O 1
ATOM 1312 N N . ILE B 1 12 ? -4.797 5.453 5.109 1 94.94 12 ILE B N 1
ATOM 1313 C CA . ILE B 1 12 ? -5.102 4.316 4.246 1 94.94 12 ILE B CA 1
ATOM 1314 C C . ILE B 1 12 ? -5.605 3.15 5.094 1 94.94 12 ILE B C 1
ATOM 1316 O O . ILE B 1 12 ? -5.219 3.006 6.254 1 94.94 12 ILE B O 1
ATOM 1320 N N . THR B 1 13 ? -6.492 2.426 4.504 1 95.62 13 THR B N 1
ATOM 1321 C CA . THR B 1 13 ? -6.832 1.076 4.945 1 95.62 13 THR B CA 1
ATOM 1322 C C . THR B 1 13 ? -6.621 0.071 3.816 1 95.62 13 THR B C 1
ATOM 1324 O O . THR B 1 13 ? -7.066 0.292 2.689 1 95.62 13 THR B O 1
ATOM 1327 N N . LEU B 1 14 ? -5.941 -0.955 4.152 1 95.81 14 LEU B N 1
ATOM 1328 C CA . LEU B 1 14 ? -5.605 -1.986 3.178 1 95.81 14 LEU B CA 1
ATOM 1329 C C . LEU B 1 14 ? -6.039 -3.361 3.67 1 95.81 14 LEU B C 1
ATOM 1331 O O . LEU B 1 14 ? -5.855 -3.693 4.844 1 95.81 14 LEU B O 1
ATOM 1335 N N . GLN B 1 15 ? -6.66 -4.102 2.795 1 95.75 15 GLN B N 1
ATOM 1336 C CA . GLN B 1 15 ? -6.922 -5.52 3.029 1 95.75 15 GLN B CA 1
ATOM 1337 C C . GLN B 1 15 ? -6.137 -6.391 2.057 1 95.75 15 GLN B C 1
ATOM 1339 O O . GLN B 1 15 ? -6.156 -6.156 0.846 1 95.75 15 GLN B O 1
ATOM 1344 N N . ILE B 1 16 ? -5.43 -7.34 2.639 1 94.19 16 ILE B N 1
ATOM 1345 C CA . ILE B 1 16 ? -4.656 -8.266 1.821 1 94.19 16 ILE B CA 1
ATOM 1346 C C . ILE B 1 16 ? -5.129 -9.695 2.072 1 94.19 16 ILE B C 1
ATOM 1348 O O . ILE B 1 16 ? -5.293 -10.109 3.223 1 94.19 16 ILE B O 1
ATOM 1352 N N . TRP B 1 17 ? -5.379 -10.367 0.993 1 92.31 17 TRP B N 1
ATOM 1353 C CA . TRP B 1 17 ? -5.773 -11.773 1.012 1 92.31 17 TRP B CA 1
ATOM 1354 C C . TRP B 1 17 ? -4.645 -12.664 0.502 1 92.31 17 TRP B C 1
ATOM 1356 O O . TRP B 1 17 ? -3.758 -12.195 -0.219 1 92.31 17 TRP B O 1
ATOM 1366 N N . GLY B 1 18 ? -4.738 -13.945 0.961 1 86.5 18 GLY B N 1
ATOM 1367 C CA . GLY B 1 18 ? -3.807 -14.914 0.415 1 86.5 18 GLY B CA 1
ATOM 1368 C C . GLY B 1 18 ? -2.602 -15.148 1.304 1 86.5 18 GLY B C 1
ATOM 1369 O O . GLY B 1 18 ? -1.639 -15.805 0.894 1 86.5 18 GLY B O 1
ATOM 1370 N N . LEU B 1 19 ? -2.609 -14.586 2.48 1 86.12 19 LEU B N 1
ATOM 1371 C CA . LEU B 1 19 ? -1.53 -14.805 3.436 1 86.12 19 LEU B CA 1
ATOM 1372 C C . LEU B 1 19 ? -1.803 -16.047 4.289 1 86.12 19 LEU B C 1
ATOM 1374 O O . LEU B 1 19 ? -2.959 -16.375 4.566 1 86.12 19 LEU B O 1
ATOM 1378 N N . THR B 1 20 ? -0.708 -16.656 4.668 1 83.62 20 THR B N 1
ATOM 1379 C CA . THR B 1 20 ? -0.842 -17.719 5.66 1 83.62 20 THR B CA 1
ATOM 1380 C C . THR B 1 20 ? -1.098 -17.125 7.047 1 83.62 20 THR B C 1
ATOM 1382 O O . THR B 1 20 ? -0.871 -15.938 7.273 1 83.62 20 THR B O 1
ATOM 1385 N N . THR B 1 21 ? -1.5 -18.016 7.965 1 85.44 21 THR B N 1
ATOM 1386 C CA . THR B 1 21 ? -1.718 -17.578 9.344 1 85.44 21 THR B CA 1
ATOM 1387 C C . THR B 1 21 ? -0.417 -17.078 9.961 1 85.44 21 THR B C 1
ATOM 1389 O O . THR B 1 21 ? -0.419 -16.109 10.719 1 85.44 21 THR B O 1
ATOM 1392 N N . SER B 1 22 ? 0.695 -17.719 9.625 1 85.69 22 SER B N 1
ATOM 1393 C CA . SER B 1 22 ? 2 -17.312 10.133 1 85.69 22 SER B CA 1
ATOM 1394 C C . SER B 1 22 ? 2.396 -15.945 9.602 1 85.69 22 SER B C 1
ATOM 1396 O O . SER B 1 22 ? 2.908 -15.109 10.352 1 85.69 22 SER B O 1
ATOM 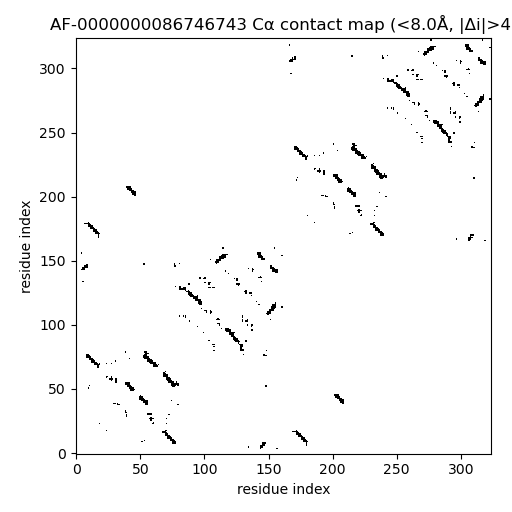1398 N N . GLN B 1 23 ? 2.154 -15.727 8.297 1 83.62 23 GLN B N 1
ATOM 1399 C CA . GLN B 1 23 ? 2.439 -14.422 7.691 1 83.62 23 GLN B CA 1
ATOM 1400 C C . GLN B 1 23 ? 1.585 -13.328 8.32 1 83.62 23 GLN B C 1
ATOM 1402 O O . GLN B 1 23 ? 2.09 -12.25 8.648 1 83.62 23 GLN B O 1
ATOM 1407 N N . MET B 1 24 ? 0.338 -13.617 8.5 1 88.62 24 MET B N 1
ATOM 1408 C CA . MET B 1 24 ? -0.575 -12.648 9.086 1 88.62 24 MET B CA 1
ATOM 1409 C C . MET B 1 24 ? -0.164 -12.312 10.523 1 88.62 24 MET B C 1
ATOM 1411 O O . MET B 1 24 ? -0.174 -11.148 10.914 1 88.62 24 MET B O 1
ATOM 1415 N N . ALA B 1 25 ? 0.207 -13.305 11.266 1 87.25 25 ALA B N 1
ATOM 1416 C CA . ALA B 1 25 ? 0.644 -13.109 12.648 1 87.25 25 ALA B CA 1
ATOM 1417 C C . ALA B 1 25 ? 1.898 -12.242 12.711 1 87.25 25 ALA B C 1
ATOM 1419 O O . ALA B 1 25 ? 1.979 -11.312 13.516 1 87.25 25 ALA B O 1
ATOM 1420 N N . THR B 1 26 ? 2.803 -12.531 11.875 1 84.25 26 THR B N 1
ATOM 1421 C CA . THR B 1 26 ? 4.055 -11.789 11.828 1 84.25 26 THR B CA 1
ATOM 1422 C C . THR B 1 26 ? 3.803 -10.32 11.5 1 84.25 26 THR B C 1
ATOM 1424 O O . THR B 1 26 ? 4.309 -9.43 12.18 1 84.25 26 THR B O 1
ATOM 1427 N N . LEU B 1 27 ? 2.947 -10.086 10.508 1 84.56 27 LEU B N 1
ATOM 1428 C CA . LEU B 1 27 ? 2.668 -8.727 10.055 1 84.56 27 LEU B CA 1
ATOM 1429 C C . LEU B 1 27 ? 1.81 -7.984 11.07 1 84.56 27 LEU B C 1
ATOM 1431 O O . LEU B 1 27 ? 1.998 -6.785 11.289 1 84.56 27 LEU B O 1
ATOM 1435 N N . SER B 1 28 ? 0.882 -8.688 11.633 1 86.69 28 SER B N 1
ATOM 1436 C CA . SER B 1 28 ? 0.034 -8.078 12.648 1 86.69 28 SER B CA 1
ATOM 1437 C C . SER B 1 28 ? 0.846 -7.676 13.875 1 86.69 28 SER B C 1
ATOM 1439 O O . SER B 1 28 ? 0.621 -6.609 14.453 1 86.69 28 SER B O 1
ATOM 1441 N N . TYR B 1 29 ? 1.747 -8.539 14.227 1 78.19 29 TYR B N 1
ATOM 1442 C CA . TYR B 1 29 ? 2.611 -8.266 15.367 1 78.19 29 TYR B CA 1
ATOM 1443 C C . TYR B 1 29 ? 3.521 -7.074 15.086 1 78.19 29 TYR B C 1
ATOM 1445 O O . TYR B 1 29 ? 3.678 -6.195 15.93 1 78.19 29 TYR B O 1
ATOM 1453 N N . ARG B 1 30 ? 4.07 -6.949 13.969 1 68.94 30 ARG B N 1
ATOM 1454 C CA . ARG B 1 30 ? 4.965 -5.863 13.586 1 68.94 30 ARG B CA 1
ATOM 1455 C C . ARG B 1 30 ? 4.211 -4.539 13.492 1 68.94 30 ARG B C 1
ATOM 1457 O O . ARG B 1 30 ? 4.777 -3.477 13.766 1 68.94 30 ARG B O 1
ATOM 1464 N N . GLY B 1 31 ? 3.047 -4.617 12.984 1 63.56 31 GLY B N 1
ATOM 1465 C CA . GLY B 1 31 ? 2.25 -3.412 12.812 1 63.56 31 GLY B CA 1
ATOM 1466 C C . GLY B 1 31 ? 1.938 -2.711 14.117 1 63.56 31 GLY B C 1
ATOM 1467 O O . GLY B 1 31 ? 1.817 -1.484 14.156 1 63.56 31 GLY B O 1
ATOM 1468 N N . ILE B 1 32 ? 1.72 -3.467 15.219 1 60.56 32 ILE B N 1
ATOM 1469 C CA . ILE B 1 32 ? 1.225 -2.883 16.469 1 60.56 32 ILE B CA 1
ATOM 1470 C C . ILE B 1 32 ? 2.398 -2.385 17.297 1 60.56 32 ILE B C 1
ATOM 1472 O O . ILE B 1 32 ? 2.203 -1.687 18.297 1 60.56 32 ILE B O 1
ATOM 1476 N N . TRP B 1 33 ? 3.611 -2.678 16.953 1 53 33 TRP B N 1
ATOM 1477 C CA . TRP B 1 33 ? 4.578 -2.344 18 1 53 33 TRP B CA 1
ATOM 1478 C C . TRP B 1 33 ? 4.531 -0.854 18.328 1 53 33 TRP B C 1
ATOM 1480 O O . TRP B 1 33 ? 4.961 -0.023 17.516 1 53 33 TRP B O 1
ATOM 1490 N N . ILE B 1 34 ? 3.572 -0.516 19.062 1 47.03 34 ILE B N 1
ATOM 1491 C CA . ILE B 1 34 ? 3.398 0.796 19.688 1 47.03 34 ILE B CA 1
ATOM 1492 C C . ILE B 1 34 ? 4.555 1.073 20.641 1 47.03 34 ILE B C 1
ATOM 1494 O O . ILE B 1 34 ? 4.918 2.23 20.859 1 47.03 34 ILE B O 1
ATOM 1498 N N . GLY B 1 35 ? 5.27 -0.033 21.062 1 45.69 35 GLY B N 1
ATOM 1499 C CA . GLY B 1 35 ? 6.16 0.242 22.172 1 45.69 35 GLY B CA 1
ATOM 1500 C C . GLY B 1 35 ? 7.547 0.681 21.734 1 45.69 35 GLY B C 1
ATOM 1501 O O . GLY B 1 35 ? 8.383 1.027 22.562 1 45.69 35 GLY B O 1
ATOM 1502 N N . SER B 1 36 ? 7.98 0.255 20.672 1 49.09 36 SER B N 1
ATOM 1503 C CA . SER B 1 36 ? 9.289 0.839 20.422 1 49.09 36 SER B CA 1
ATOM 1504 C C . SER B 1 36 ? 9.172 2.232 19.812 1 49.09 36 SER B C 1
ATOM 1506 O O . SER B 1 36 ? 8.102 2.609 19.312 1 49.09 36 SER B O 1
ATOM 1508 N N . ALA B 1 37 ? 10.125 3.121 20.172 1 53.09 37 ALA B N 1
ATOM 1509 C CA . ALA B 1 37 ? 10.297 4.488 19.688 1 53.09 37 ALA B CA 1
ATOM 1510 C C . ALA B 1 37 ? 10.039 4.574 18.188 1 53.09 37 ALA B C 1
ATOM 1512 O O . ALA B 1 37 ? 9.797 5.656 17.641 1 53.09 37 ALA B O 1
ATOM 1513 N N . LYS B 1 38 ? 9.945 3.33 17.547 1 61.97 38 LYS B N 1
ATOM 1514 C CA . LYS B 1 38 ? 9.938 3.498 16.094 1 61.97 38 LYS B CA 1
ATOM 1515 C C . LYS B 1 38 ? 8.648 2.947 15.492 1 61.97 38 LYS B C 1
ATOM 1517 O O . LYS B 1 38 ? 8.305 1.783 15.711 1 61.97 38 LYS B O 1
ATOM 1522 N N . PHE B 1 39 ? 7.723 3.779 15.203 1 76 39 PHE B N 1
ATOM 1523 C CA . PHE B 1 39 ? 6.52 3.438 14.445 1 76 39 PHE B CA 1
ATOM 1524 C C . PHE B 1 39 ? 6.879 2.779 13.125 1 76 39 PHE B C 1
ATOM 1526 O O . PHE B 1 39 ? 7.844 3.174 12.469 1 76 39 PHE B O 1
ATOM 1533 N N . ASN B 1 40 ? 6.148 1.707 12.812 1 85.25 40 ASN B N 1
ATOM 1534 C CA . ASN B 1 40 ? 6.355 1.063 11.516 1 85.25 40 ASN B CA 1
ATOM 1535 C C . ASN B 1 40 ? 5.809 1.912 10.375 1 85.25 40 ASN B C 1
ATOM 1537 O O . ASN B 1 40 ? 4.734 2.502 10.492 1 85.25 40 ASN B O 1
ATOM 1541 N N . LEU B 1 41 ? 6.645 1.959 9.438 1 89.5 41 LEU B N 1
ATOM 1542 C CA . LEU B 1 41 ? 6.305 2.768 8.273 1 89.5 41 LEU B CA 1
ATOM 1543 C C . LEU B 1 41 ? 5.684 1.908 7.18 1 89.5 41 LEU B C 1
ATOM 1545 O O . LEU B 1 41 ? 6.145 0.792 6.926 1 89.5 41 LEU B O 1
ATOM 1549 N N . MET B 1 42 ? 4.637 2.404 6.633 1 92.75 42 MET B N 1
ATOM 1550 C CA . MET B 1 42 ? 4.051 1.815 5.43 1 92.75 42 MET B CA 1
ATOM 1551 C C . MET B 1 42 ? 4.242 2.732 4.227 1 92.75 42 MET B C 1
ATOM 1553 O O . MET B 1 42 ? 4.059 3.945 4.332 1 92.75 42 MET B O 1
ATOM 1557 N N . ARG B 1 43 ? 4.645 2.121 3.121 1 93 43 ARG B N 1
ATOM 1558 C CA . ARG B 1 43 ? 4.797 2.836 1.859 1 93 43 ARG B CA 1
ATOM 1559 C C . ARG B 1 43 ? 4.078 2.107 0.728 1 93 43 ARG B C 1
ATOM 1561 O O . ARG B 1 43 ? 4.141 0.88 0.636 1 93 43 ARG B O 1
ATOM 1568 N N . VAL B 1 44 ? 3.385 2.891 -0.041 1 94.06 44 VAL B N 1
ATOM 1569 C CA . VAL B 1 44 ? 2.654 2.348 -1.181 1 94.06 44 VAL B CA 1
ATOM 1570 C C . VAL B 1 44 ? 3.072 3.072 -2.457 1 94.06 44 VAL B C 1
ATOM 1572 O O . VAL B 1 44 ? 3.076 4.305 -2.508 1 94.06 44 VAL B O 1
ATOM 1575 N N . TRP B 1 45 ? 3.416 2.256 -3.406 1 90.94 45 TRP B N 1
ATOM 1576 C CA . TRP B 1 45 ? 3.807 2.785 -4.711 1 90.94 45 TRP B CA 1
ATOM 1577 C C . TRP B 1 45 ? 2.859 2.297 -5.801 1 90.94 45 TRP B C 1
ATOM 1579 O O . TRP B 1 45 ? 2.445 1.135 -5.797 1 90.94 45 TRP B O 1
ATOM 1589 N N . ALA B 1 46 ? 2.453 3.145 -6.637 1 87.44 46 ALA B N 1
ATOM 1590 C CA . ALA B 1 46 ? 1.855 2.822 -7.93 1 87.44 46 ALA B CA 1
ATOM 1591 C C . ALA B 1 46 ? 2.795 3.191 -9.078 1 87.44 46 ALA B C 1
ATOM 1593 O O . ALA B 1 46 ? 3.041 4.371 -9.328 1 87.44 46 ALA B O 1
ATOM 1594 N N . ASP B 1 47 ? 3.293 2.092 -9.633 1 83.25 47 ASP B N 1
ATOM 1595 C CA . ASP B 1 47 ? 4.395 2.246 -10.578 1 83.25 47 ASP B CA 1
ATOM 1596 C C . ASP B 1 47 ? 5.562 2.998 -9.945 1 83.25 47 ASP B C 1
ATOM 1598 O O . ASP B 1 47 ? 6.066 2.6 -8.891 1 83.25 47 ASP B O 1
ATOM 1602 N N . SER B 1 48 ? 6.035 4.02 -10.523 1 82.5 48 SER B N 1
ATOM 1603 C CA . SER B 1 48 ? 7.215 4.715 -10.023 1 82.5 48 SER B CA 1
ATOM 1604 C C . SER B 1 48 ? 6.824 5.906 -9.148 1 82.5 48 SER B C 1
ATOM 1606 O O . SER B 1 48 ? 7.672 6.734 -8.812 1 82.5 48 SER B O 1
ATOM 1608 N N . HIS B 1 49 ? 5.605 5.902 -8.719 1 84.56 49 HIS B N 1
ATOM 1609 C CA . HIS B 1 49 ? 5.129 7.031 -7.926 1 84.56 49 HIS B CA 1
ATOM 1610 C C . HIS B 1 49 ? 4.68 6.578 -6.539 1 84.56 49 HIS B C 1
ATOM 1612 O O . HIS B 1 49 ? 3.855 5.668 -6.414 1 84.56 49 HIS B O 1
ATOM 1618 N N . ALA B 1 50 ? 5.219 7.18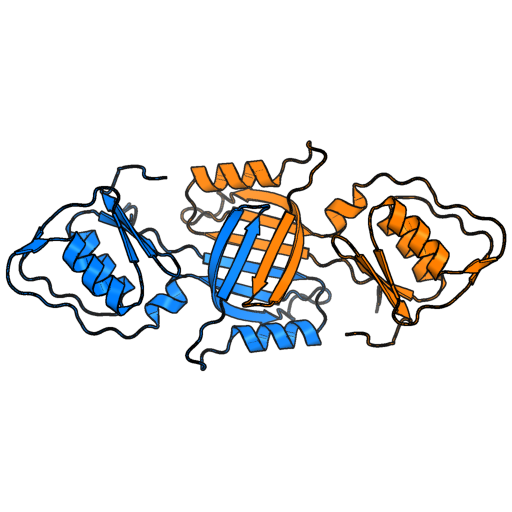8 -5.59 1 88.69 50 ALA B N 1
ATOM 1619 C CA . ALA B 1 50 ? 4.738 6.957 -4.227 1 88.69 50 ALA B CA 1
ATOM 1620 C C . ALA B 1 50 ? 3.387 7.625 -4 1 88.69 50 ALA B C 1
ATOM 1622 O O . ALA B 1 50 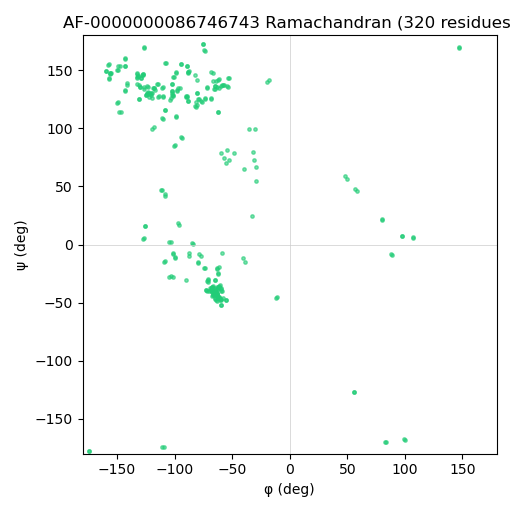? 3.252 8.844 -4.156 1 88.69 50 ALA B O 1
ATOM 1623 N N . ILE B 1 51 ? 2.461 6.797 -3.57 1 89.94 51 ILE B N 1
ATOM 1624 C CA . ILE B 1 51 ? 1.142 7.402 -3.424 1 89.94 51 ILE B CA 1
ATOM 1625 C C . ILE B 1 51 ? 0.804 7.551 -1.941 1 89.94 51 ILE B C 1
ATOM 1627 O O . ILE B 1 51 ? -0.129 8.273 -1.58 1 89.94 51 ILE B O 1
ATOM 1631 N N . PHE B 1 52 ? 1.585 6.863 -1.147 1 92.88 52 PHE B N 1
ATOM 1632 C CA . PHE B 1 52 ? 1.34 6.988 0.284 1 92.88 52 PHE B CA 1
ATOM 1633 C C . PHE B 1 52 ? 2.59 6.633 1.081 1 92.88 52 PHE B C 1
ATOM 1635 O O . PHE B 1 52 ? 3.283 5.668 0.757 1 92.88 52 PHE B O 1
ATOM 1642 N N . GLU B 1 53 ? 2.768 7.328 2.084 1 92.19 53 GLU B N 1
ATOM 1643 C CA . GLU B 1 53 ? 3.697 7.027 3.168 1 92.19 53 GLU B CA 1
ATOM 1644 C C . GLU B 1 53 ? 3.119 7.438 4.52 1 92.19 53 GLU B C 1
ATOM 1646 O O . GLU B 1 53 ? 2.615 8.555 4.676 1 92.19 53 GLU B O 1
ATOM 1651 N N . GLY B 1 54 ? 3.207 6.484 5.535 1 91.62 54 GLY B N 1
ATOM 1652 C CA . GLY B 1 54 ? 2.678 6.793 6.855 1 91.62 54 GLY B CA 1
ATOM 1653 C C . GLY B 1 54 ? 2.973 5.719 7.883 1 91.62 54 GLY B C 1
ATOM 1654 O O . GLY B 1 54 ? 3.637 4.727 7.578 1 91.62 54 GLY B O 1
ATOM 1655 N N . PHE B 1 55 ? 2.473 5.969 9.031 1 90.38 55 PHE B N 1
ATOM 1656 C CA . PHE B 1 55 ? 2.734 5.074 10.148 1 90.38 55 PHE B CA 1
ATOM 1657 C C . PHE B 1 55 ? 1.574 4.109 10.352 1 90.38 55 PHE B C 1
ATOM 1659 O O . PHE B 1 55 ? 0.411 4.516 10.352 1 90.38 55 PHE B O 1
ATOM 1666 N N . ILE B 1 56 ? 1.912 2.826 10.508 1 92 56 ILE B N 1
ATOM 1667 C CA . ILE B 1 56 ? 0.881 1.82 10.742 1 92 56 ILE B CA 1
ATOM 1668 C C . ILE B 1 56 ? 0.252 2.033 12.117 1 92 56 ILE B C 1
ATOM 1670 O O . ILE B 1 56 ? 0.958 2.104 13.125 1 92 56 ILE B O 1
ATOM 1674 N N . SER B 1 57 ? -1.031 2.16 12.148 1 91.12 57 SER B N 1
ATOM 1675 C CA . SER B 1 57 ? -1.747 2.389 13.398 1 91.12 57 SER B CA 1
ATOM 1676 C C . SER B 1 57 ? -2.398 1.105 13.906 1 91.12 57 SER B C 1
ATOM 1678 O O . SER B 1 57 ? -2.666 0.969 15.102 1 91.12 57 SER B O 1
ATOM 1680 N N . ASP B 1 58 ? -2.705 0.255 12.945 1 91.44 58 ASP B N 1
ATOM 1681 C CA . ASP B 1 58 ? -3.352 -1.002 13.312 1 91.44 58 ASP B CA 1
ATOM 1682 C C . ASP B 1 58 ? -3.117 -2.07 12.25 1 91.44 58 ASP B C 1
ATOM 1684 O O . ASP B 1 58 ? -3.018 -1.757 11.062 1 91.44 58 ASP B O 1
ATOM 1688 N N . ALA B 1 59 ? -3.016 -3.307 12.672 1 92.56 59 ALA B N 1
ATOM 1689 C CA . ALA B 1 59 ? -2.914 -4.473 11.797 1 92.56 59 ALA B CA 1
ATOM 1690 C C . ALA B 1 59 ? -3.541 -5.703 12.453 1 92.56 59 ALA B C 1
ATOM 1692 O O . ALA B 1 59 ? -3.131 -6.117 13.539 1 92.56 59 ALA B O 1
ATOM 1693 N N . TYR B 1 60 ? -4.504 -6.281 11.797 1 93 60 TYR B N 1
ATOM 1694 C CA . TYR B 1 60 ? -5.16 -7.43 12.414 1 93 60 TYR B CA 1
ATOM 1695 C C . TYR B 1 60 ? -5.801 -8.32 11.359 1 93 60 TYR B C 1
ATOM 1697 O O . TYR B 1 60 ? -6.238 -7.84 10.312 1 93 60 TYR B O 1
ATOM 1705 N N . ALA B 1 61 ? -5.812 -9.609 11.656 1 91.19 61 ALA B N 1
ATOM 1706 C CA . ALA B 1 61 ? -6.504 -10.586 10.812 1 91.19 61 ALA B CA 1
ATOM 1707 C C . ALA B 1 61 ? -8 -10.602 11.102 1 91.19 61 ALA B C 1
ATOM 1709 O O . ALA B 1 61 ? -8.406 -10.641 12.266 1 91.19 61 ALA B O 1
ATOM 1710 N N . ASP B 1 62 ? -8.805 -10.516 10.078 1 87.38 62 ASP B N 1
ATOM 1711 C CA . ASP B 1 62 ? -10.25 -10.531 10.25 1 87.38 62 ASP B CA 1
ATOM 1712 C C . ASP B 1 62 ? -10.805 -11.945 10.102 1 87.38 62 ASP B C 1
ATOM 1714 O O . ASP B 1 62 ? -11.266 -12.336 9.023 1 87.38 62 ASP B O 1
ATOM 1718 N N . PHE B 1 63 ? -10.945 -12.688 11.109 1 85 63 PHE B N 1
ATOM 1719 C CA . PHE B 1 63 ? -11.305 -14.102 11.086 1 85 63 PHE B CA 1
ATOM 1720 C C . PHE B 1 63 ? -12.82 -14.273 11 1 85 63 PHE B C 1
ATOM 1722 O O . PHE B 1 63 ? -13.32 -15.398 10.969 1 85 63 PHE B O 1
ATOM 1729 N N . ASN B 1 64 ? -13.508 -13.141 10.945 1 83.06 64 ASN B N 1
ATOM 1730 C CA . ASN B 1 64 ? -14.953 -13.195 10.75 1 83.06 64 ASN B CA 1
ATOM 1731 C C . ASN B 1 64 ? -15.312 -13.484 9.297 1 83.06 64 ASN B C 1
ATOM 1733 O O . ASN B 1 64 ? -16.469 -13.734 8.977 1 83.06 64 ASN B O 1
ATOM 1737 N N . GLN B 1 65 ? -14.305 -13.43 8.461 1 75.62 65 GLN B N 1
ATOM 1738 C CA . GLN B 1 65 ? -14.547 -13.602 7.035 1 75.62 65 GLN B CA 1
ATOM 1739 C C . GLN B 1 65 ? -14.023 -14.953 6.547 1 75.62 65 GLN B C 1
ATOM 1741 O O . GLN B 1 65 ? -13.461 -15.047 5.457 1 75.62 65 GLN B O 1
ATOM 1746 N N . LEU B 1 66 ? -14.266 -15.93 7.348 1 74.88 66 LEU B N 1
ATOM 1747 C CA . LEU B 1 66 ? -13.883 -17.266 6.914 1 74.88 66 LEU B CA 1
ATOM 1748 C C . LEU B 1 66 ? -14.633 -17.672 5.645 1 74.88 66 LEU B C 1
ATOM 1750 O O . LEU B 1 66 ? -15.781 -17.266 5.453 1 74.88 66 LEU B O 1
ATOM 1754 N N . PRO B 1 67 ? -13.844 -18.312 4.555 1 76.62 67 PRO B N 1
ATOM 1755 C CA . PRO B 1 67 ? -12.539 -18.969 4.578 1 76.62 67 PRO B CA 1
ATOM 1756 C C . PRO B 1 67 ? -11.414 -18.062 4.078 1 76.62 67 PRO B C 1
ATOM 1758 O O . PRO B 1 67 ? -10.234 -18.359 4.281 1 76.62 67 PRO B O 1
ATOM 1761 N N . ASP B 1 68 ? -11.75 -16.906 3.488 1 82.56 68 ASP B N 1
ATOM 1762 C CA . ASP B 1 68 ? -10.742 -15.992 2.949 1 82.56 68 ASP B CA 1
ATOM 1763 C C . ASP B 1 68 ? -10.484 -14.836 3.912 1 82.56 68 ASP B C 1
ATOM 1765 O O . ASP B 1 68 ? -11.07 -13.758 3.775 1 82.56 68 ASP B O 1
ATOM 1769 N N . THR B 1 69 ? -9.609 -15.141 4.844 1 89.62 69 THR B N 1
ATOM 1770 C CA . THR B 1 69 ? -9.32 -14.164 5.887 1 89.62 69 THR B CA 1
ATOM 1771 C C . THR B 1 69 ? -8.32 -13.125 5.395 1 89.62 69 THR B C 1
ATOM 1773 O O . THR B 1 69 ? -7.188 -13.469 5.043 1 89.62 69 THR B O 1
ATOM 1776 N N . PRO B 1 70 ? -8.758 -11.938 5.383 1 93.5 70 PRO B N 1
ATOM 1777 C CA . PRO B 1 70 ? -7.766 -10.914 5.039 1 93.5 70 PRO B CA 1
ATOM 1778 C C . PRO B 1 70 ? -7.016 -10.383 6.258 1 93.5 70 PRO B C 1
ATOM 1780 O O . PRO B 1 70 ? -7.508 -10.5 7.387 1 93.5 70 PRO B O 1
ATOM 1783 N N . LEU B 1 71 ? -5.848 -9.914 6.07 1 93.25 71 LEU B N 1
ATOM 1784 C CA . LEU B 1 71 ? -5.168 -9.016 6.996 1 93.25 71 LEU B CA 1
ATOM 1785 C C . LEU B 1 71 ? -5.508 -7.559 6.684 1 93.25 71 LEU B C 1
ATOM 1787 O O . LEU B 1 71 ? -5.34 -7.109 5.547 1 93.25 71 LEU B O 1
ATOM 1791 N N . THR B 1 72 ? -6.027 -6.875 7.68 1 95.12 72 THR B N 1
ATOM 1792 C CA . THR B 1 72 ? -6.328 -5.453 7.535 1 95.12 72 THR B CA 1
ATOM 1793 C C . THR B 1 72 ? -5.25 -4.602 8.203 1 95.12 72 THR B C 1
ATOM 1795 O O . THR B 1 72 ? -4.898 -4.832 9.359 1 95.12 72 THR B O 1
ATOM 1798 N N . ILE B 1 73 ? -4.734 -3.65 7.438 1 93.56 73 ILE B N 1
ATOM 1799 C CA . ILE B 1 73 ? -3.729 -2.727 7.949 1 93.56 73 ILE B CA 1
ATOM 1800 C C . ILE B 1 73 ? -4.203 -1.288 7.758 1 93.56 73 ILE B C 1
ATOM 1802 O O . ILE B 1 73 ? -4.684 -0.924 6.684 1 93.56 73 ILE B O 1
ATOM 1806 N N . THR B 1 74 ? -4.148 -0.522 8.781 1 94.62 74 THR B N 1
ATOM 1807 C CA . THR B 1 74 ? -4.434 0.907 8.711 1 94.62 74 THR B CA 1
ATOM 1808 C C . THR B 1 74 ? -3.184 1.725 9.023 1 94.62 74 THR B C 1
ATOM 1810 O O . THR B 1 74 ? -2.404 1.36 9.906 1 94.62 74 THR B O 1
ATOM 1813 N N . ALA B 1 75 ? -2.977 2.787 8.258 1 92.94 75 ALA B N 1
ATOM 1814 C CA . ALA B 1 75 ? -1.811 3.646 8.438 1 92.94 75 ALA B CA 1
ATOM 1815 C C . ALA B 1 75 ? -2.162 5.109 8.188 1 92.94 75 ALA B C 1
ATOM 1817 O O . ALA B 1 75 ? -3.096 5.41 7.438 1 92.94 75 ALA B O 1
ATOM 1818 N N . SER B 1 76 ? -1.427 5.957 8.805 1 92.81 76 SER B N 1
ATOM 1819 C CA . SER B 1 76 ? -1.608 7.398 8.664 1 92.81 76 SER B CA 1
ATOM 1820 C C . SER B 1 76 ? -0.349 8.156 9.07 1 92.81 76 SER B C 1
ATOM 1822 O O . SER B 1 76 ? 0.363 7.742 9.984 1 92.81 76 SER B O 1
ATOM 1824 N N . VAL B 1 77 ? -0.171 9.281 8.414 1 90.25 77 VAL B N 1
ATOM 1825 C CA . VAL B 1 77 ? 0.961 10.125 8.781 1 90.25 77 VAL B CA 1
ATOM 1826 C C . VAL B 1 77 ? 0.704 10.766 10.141 1 90.25 77 VAL B C 1
ATOM 1828 O O . VAL B 1 77 ? 1.618 10.891 10.961 1 90.25 77 VAL B O 1
ATOM 1831 N N . MET B 1 78 ? -0.545 11.031 10.43 1 90.88 78 MET B N 1
ATOM 1832 C CA . MET B 1 78 ? -0.906 11.789 11.625 1 90.88 78 MET B CA 1
ATOM 1833 C C . MET B 1 78 ? -0.683 10.961 12.883 1 90.88 78 MET B C 1
ATOM 1835 O O . MET B 1 78 ? -0.404 11.508 13.953 1 90.88 78 MET B O 1
ATOM 1839 N N . PHE B 1 79 ? -0.803 9.758 12.742 1 88.06 79 PHE B N 1
ATOM 1840 C CA . PHE B 1 79 ? -0.645 8.883 13.898 1 88.06 79 PHE B CA 1
ATOM 1841 C C . PHE B 1 79 ? 0.74 9.039 14.516 1 88.06 79 PHE B C 1
ATOM 1843 O O . PHE B 1 79 ? 0.869 9.25 15.719 1 88.06 79 PHE B O 1
ATOM 1850 N N . GLY B 1 80 ? 1.759 9.031 13.758 1 86.38 80 GLY B N 1
ATOM 1851 C CA . GLY B 1 80 ? 3.121 9.188 14.234 1 86.38 80 GLY B CA 1
ATOM 1852 C C . GLY B 1 80 ? 3.426 10.594 14.727 1 86.38 80 GLY B C 1
ATOM 1853 O O . GLY B 1 80 ? 4.082 10.773 15.75 1 86.38 80 GLY B O 1
ATOM 1854 N N . LEU B 1 81 ? 2.934 11.492 14.031 1 89.44 81 LEU B N 1
ATOM 1855 C CA . LEU B 1 81 ? 3.215 12.891 14.352 1 89.44 81 LEU B CA 1
ATOM 1856 C C . LEU B 1 81 ? 2.551 13.289 15.664 1 89.44 81 LEU B C 1
ATOM 1858 O O . LEU B 1 81 ? 3.15 14 16.469 1 89.44 81 LEU B O 1
ATOM 1862 N N . ARG B 1 82 ? 1.391 12.797 15.898 1 89.88 82 ARG B N 1
ATOM 1863 C CA . ARG B 1 82 ? 0.647 13.156 17.094 1 89.88 82 ARG B CA 1
ATOM 1864 C C . ARG B 1 82 ? 1.234 12.484 18.328 1 89.88 82 ARG B C 1
ATOM 1866 O O . ARG B 1 82 ? 1.012 12.93 19.453 1 89.88 82 ARG B O 1
ATOM 1873 N N . ALA B 1 83 ? 1.936 11.484 18.141 1 85.81 83 ALA B N 1
ATOM 1874 C CA . ALA B 1 83 ? 2.531 10.742 19.25 1 85.81 83 ALA B CA 1
ATOM 1875 C C . ALA B 1 83 ? 3.795 11.43 19.766 1 85.81 83 ALA B C 1
ATOM 1877 O O . ALA B 1 83 ? 4.281 11.125 20.844 1 85.81 83 ALA B O 1
ATOM 1878 N N . LYS B 1 84 ? 4.297 12.32 18.984 1 82.19 84 LYS B N 1
ATOM 1879 C CA . LYS B 1 84 ? 5.516 13.023 19.375 1 82.19 84 LYS B CA 1
ATOM 1880 C C . LYS B 1 84 ? 5.227 14.086 20.422 1 82.19 84 LYS B C 1
ATOM 1882 O O . LYS B 1 84 ? 4.332 14.914 20.25 1 82.19 84 LYS B O 1
ATOM 1887 N N . GLU B 1 85 ? 5.914 13.961 21.562 1 85.31 85 GLU B N 1
ATOM 1888 C CA . GLU B 1 85 ? 5.793 14.992 22.594 1 85.31 85 GLU B CA 1
ATOM 1889 C C . GLU B 1 85 ? 6.641 16.219 22.25 1 85.31 85 GLU B C 1
ATOM 1891 O O . GLU B 1 85 ? 7.84 16.094 22 1 85.31 85 GLU B O 1
ATOM 1896 N N . VAL B 1 86 ? 5.984 17.297 22.234 1 90.81 86 VAL B N 1
ATOM 1897 C CA . VAL B 1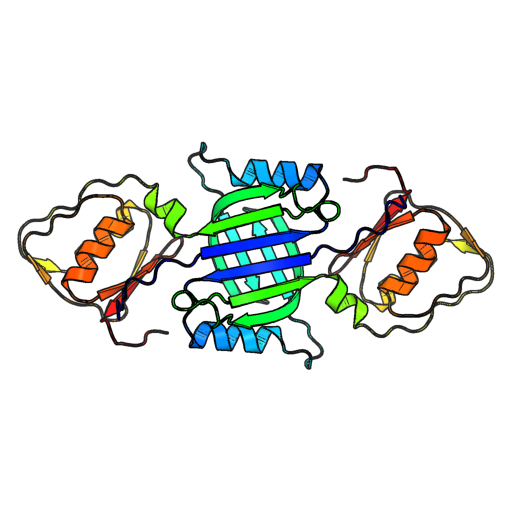 86 ? 6.703 18.547 21.969 1 90.81 86 VAL B CA 1
ATOM 1898 C C . VAL B 1 86 ? 6.312 19.594 23.016 1 90.81 86 VAL B C 1
ATOM 1900 O O . VAL B 1 86 ? 5.184 19.594 23.5 1 90.81 86 VAL B O 1
ATOM 1903 N N . GLU B 1 87 ? 7.215 20.453 23.422 1 94.94 87 GLU B N 1
ATOM 1904 C CA . GLU B 1 87 ? 6.934 21.562 24.328 1 94.94 87 GLU B CA 1
ATOM 1905 C C . GLU B 1 87 ? 6.047 22.609 23.656 1 94.94 87 GLU B C 1
ATOM 1907 O O . GLU B 1 87 ? 6.117 22.797 22.438 1 94.94 87 GLU B O 1
ATOM 1912 N N . PRO B 1 88 ? 5.23 23.25 24.5 1 96.56 88 PRO B N 1
ATOM 1913 C CA . PRO B 1 88 ? 4.48 24.375 23.938 1 96.56 88 PRO B CA 1
ATOM 1914 C C . PRO B 1 88 ? 5.375 25.406 23.25 1 96.56 88 PRO B C 1
ATOM 1916 O O . PRO B 1 88 ? 6.52 25.594 23.672 1 96.56 88 PRO B O 1
ATOM 1919 N N . PHE B 1 89 ? 4.844 25.906 22.203 1 97.81 89 PHE B N 1
ATOM 1920 C CA . PHE B 1 89 ? 5.543 27.016 21.547 1 97.81 89 PHE B CA 1
ATOM 1921 C C . PHE B 1 89 ? 5.102 28.344 22.125 1 97.81 89 PHE B C 1
ATOM 1923 O O . PHE B 1 89 ? 3.904 28.625 22.203 1 97.81 89 PHE B O 1
ATOM 1930 N N . THR B 1 90 ? 6.094 29.156 22.531 1 97.94 90 THR B N 1
ATOM 1931 C CA . THR B 1 90 ? 5.809 30.516 23.016 1 97.94 90 THR B CA 1
ATOM 1932 C C . THR B 1 90 ? 6.875 31.5 22.547 1 97.94 90 THR B C 1
ATOM 1934 O O . THR B 1 90 ? 8.062 31.172 22.516 1 97.94 90 THR B O 1
ATOM 1937 N N . ALA B 1 91 ? 6.449 32.625 22.125 1 97.88 91 ALA B N 1
ATOM 1938 C CA . ALA B 1 91 ? 7.352 33.719 21.781 1 97.88 91 ALA B CA 1
ATOM 1939 C C . ALA B 1 91 ? 6.711 35.062 22.078 1 97.88 91 ALA B C 1
ATOM 1941 O O . ALA B 1 91 ? 5.484 35.188 22.125 1 97.88 91 ALA B O 1
ATOM 1942 N N . SER B 1 92 ? 7.559 36.094 22.344 1 98.06 92 SER B N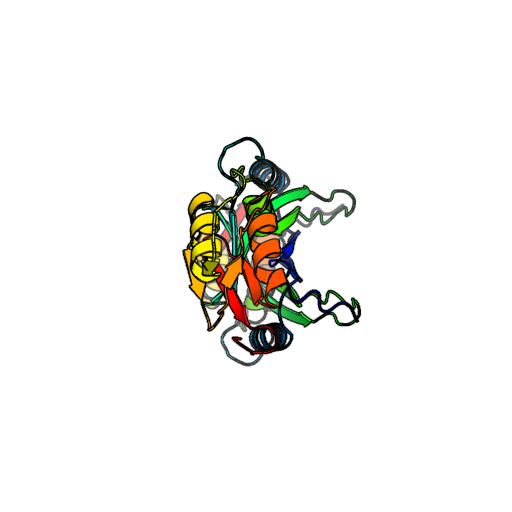 1
ATOM 1943 C CA . SER B 1 92 ? 7.074 37.469 22.594 1 98.06 92 SER B CA 1
ATOM 1944 C C . SER B 1 92 ? 7.195 38.312 21.344 1 98.06 92 SER B C 1
ATOM 1946 O O . SER B 1 92 ? 8.109 38.125 20.531 1 98.06 92 SER B O 1
ATOM 1948 N N . GLY B 1 93 ? 6.258 39.25 21.219 1 98.19 93 GLY B N 1
ATOM 1949 C CA . GLY B 1 93 ? 6.305 40.188 20.109 1 98.19 93 GLY B CA 1
ATOM 1950 C C . GLY B 1 93 ? 5.711 39.625 18.828 1 98.19 93 GLY B C 1
ATOM 1951 O O . GLY B 1 93 ? 4.988 38.625 18.859 1 98.19 93 GLY B O 1
ATOM 1952 N N . ASP B 1 94 ? 5.934 40.375 17.766 1 98.44 94 ASP B N 1
ATOM 1953 C CA . ASP B 1 94 ? 5.477 39.938 16.438 1 98.44 94 ASP B CA 1
ATOM 1954 C C . ASP B 1 94 ? 6.438 38.938 15.812 1 98.44 94 ASP B C 1
ATOM 1956 O O . ASP B 1 94 ? 7.633 39.219 15.68 1 98.44 94 ASP B O 1
ATOM 1960 N N . VAL B 1 95 ? 5.875 37.812 15.516 1 98.38 95 VAL B N 1
ATOM 1961 C CA . VAL B 1 95 ? 6.707 36.75 14.961 1 98.38 95 VAL B CA 1
ATOM 1962 C C . VAL B 1 95 ? 6.148 36.281 13.617 1 98.38 95 VAL B C 1
ATOM 1964 O O . VAL B 1 95 ? 4.93 36.156 13.453 1 98.38 95 VAL B O 1
ATOM 1967 N N . ASP B 1 96 ? 6.996 36.094 12.695 1 98.69 96 ASP B N 1
ATOM 1968 C CA . ASP B 1 96 ? 6.625 35.625 11.367 1 98.69 96 ASP B CA 1
ATOM 1969 C C . ASP B 1 96 ? 6.051 34.219 11.414 1 98.69 96 ASP B C 1
ATOM 1971 O O . ASP B 1 96 ? 6.602 33.344 12.078 1 98.69 96 ASP B O 1
ATOM 1975 N N . ILE B 1 97 ? 5 34 10.711 1 98.69 97 ILE B N 1
ATOM 1976 C CA . ILE B 1 97 ? 4.289 32.719 10.766 1 98.69 97 ILE B CA 1
ATOM 1977 C C . ILE B 1 97 ? 5.195 31.594 10.266 1 98.69 97 ILE B C 1
ATOM 1979 O O . ILE B 1 97 ? 5.164 30.484 10.797 1 98.69 97 ILE B O 1
ATOM 1983 N N . VAL B 1 98 ? 5.98 31.797 9.273 1 98.5 98 VAL B N 1
ATOM 1984 C CA . VAL B 1 98 ? 6.859 30.766 8.742 1 98.5 98 VAL B CA 1
ATOM 1985 C C . VAL B 1 98 ? 7.906 30.391 9.789 1 98.5 98 VAL B C 1
ATOM 1987 O O . VAL B 1 98 ? 8.234 29.219 9.953 1 98.5 98 VAL B O 1
ATOM 1990 N N . ASP B 1 99 ? 8.383 31.344 10.484 1 98.5 99 ASP B N 1
ATOM 1991 C CA . ASP B 1 99 ? 9.328 31.094 11.562 1 98.5 99 ASP B CA 1
ATOM 1992 C C . ASP B 1 99 ? 8.688 30.266 12.68 1 98.5 99 ASP B C 1
ATOM 1994 O O . ASP B 1 99 ? 9.312 29.359 13.227 1 98.5 99 ASP B O 1
ATOM 1998 N N . ILE B 1 100 ? 7.473 30.656 12.977 1 98.56 100 ILE B N 1
ATOM 1999 C CA . ILE B 1 100 ? 6.734 29.953 14.023 1 98.56 100 ILE B CA 1
ATOM 2000 C C . ILE B 1 100 ? 6.582 28.469 13.641 1 98.56 100 ILE B C 1
ATOM 2002 O O . ILE B 1 100 ? 6.969 27.578 14.398 1 98.56 100 ILE B O 1
ATOM 2006 N N . ILE B 1 101 ? 6.09 28.25 12.43 1 98.12 101 ILE B N 1
ATOM 2007 C CA . ILE B 1 101 ? 5.805 26.891 11.984 1 98.12 101 ILE B CA 1
ATOM 2008 C C . ILE B 1 101 ? 7.113 26.109 11.836 1 98.12 101 ILE B C 1
ATOM 2010 O O . ILE B 1 101 ? 7.191 24.938 12.203 1 98.12 101 ILE B O 1
ATOM 2014 N N . THR B 1 102 ? 8.141 26.781 11.398 1 98.38 102 THR B N 1
ATOM 2015 C CA . THR B 1 102 ? 9.445 26.141 11.234 1 98.38 102 THR B CA 1
ATOM 2016 C C . THR B 1 102 ? 10.008 25.703 12.586 1 98.38 102 THR B C 1
ATOM 2018 O O . THR B 1 102 ? 10.531 24.594 12.719 1 98.38 102 THR B O 1
ATOM 2021 N N . ALA B 1 103 ? 9.875 26.516 13.531 1 97.75 103 ALA B N 1
ATOM 2022 C CA . ALA B 1 103 ? 10.367 26.172 14.867 1 97.75 103 ALA B CA 1
ATOM 2023 C C . ALA B 1 103 ? 9.633 24.969 15.43 1 97.75 103 ALA B C 1
ATOM 2025 O O . ALA B 1 103 ? 10.25 24.062 15.992 1 97.75 103 ALA B O 1
ATOM 2026 N N . MET B 1 104 ? 8.375 24.922 15.289 1 97.19 104 MET B N 1
ATOM 2027 C CA . MET B 1 104 ? 7.574 23.797 15.789 1 97.19 104 MET B CA 1
ATOM 2028 C C . MET B 1 104 ? 7.879 22.516 15.008 1 97.19 104 MET B C 1
ATOM 2030 O O . MET B 1 104 ? 8.031 21.453 15.602 1 97.19 104 MET B O 1
ATOM 2034 N N . ALA B 1 105 ? 7.945 22.703 13.664 1 96.38 105 ALA B N 1
ATOM 2035 C CA . ALA B 1 105 ? 8.227 21.562 12.797 1 96.38 105 ALA B CA 1
ATOM 2036 C C . ALA B 1 105 ? 9.57 20.922 13.148 1 96.38 105 ALA B C 1
ATOM 2038 O O . ALA B 1 105 ? 9.688 19.703 13.195 1 96.38 105 ALA B O 1
ATOM 2039 N N . LYS B 1 106 ? 10.484 21.734 13.422 1 95.94 106 LYS B N 1
ATOM 2040 C CA . LYS B 1 106 ? 11.836 21.266 13.742 1 95.94 106 LYS B CA 1
ATOM 2041 C C . LYS B 1 106 ? 11.828 20.391 14.992 1 95.94 106 LYS B C 1
ATOM 2043 O O . LYS B 1 106 ? 12.555 19.391 15.055 1 95.94 106 LYS B O 1
ATOM 2048 N N . LYS B 1 107 ? 11.031 20.703 15.914 1 93.38 107 LYS B N 1
ATOM 2049 C CA . LYS B 1 107 ? 10.938 19.922 17.141 1 93.38 107 LYS B CA 1
ATOM 2050 C C . LYS B 1 107 ? 10.477 18.5 16.844 1 93.38 107 LYS B C 1
ATOM 2052 O O . LYS B 1 107 ? 10.797 17.562 17.594 1 93.38 107 LYS B O 1
ATOM 2057 N N . ALA B 1 108 ? 9.805 18.375 15.766 1 91.56 108 ALA B N 1
ATOM 2058 C CA . ALA B 1 108 ? 9.25 17.078 15.422 1 91.56 108 ALA B CA 1
ATOM 2059 C C . ALA B 1 108 ? 10.055 16.406 14.305 1 91.56 108 ALA B C 1
ATOM 2061 O O . ALA B 1 108 ? 9.648 15.391 13.758 1 91.56 108 ALA B O 1
ATOM 2062 N N . GLY B 1 109 ? 11.102 17.078 13.898 1 92.31 109 GLY B N 1
ATOM 2063 C CA . GLY B 1 109 ? 11.922 16.531 12.836 1 92.31 109 GLY B CA 1
ATOM 2064 C C . GLY B 1 109 ? 11.344 16.75 11.453 1 92.31 109 GLY B C 1
ATOM 2065 O O . GLY B 1 109 ? 11.625 15.984 10.523 1 92.31 109 GLY B O 1
ATOM 2066 N N . LEU B 1 110 ? 10.5 17.719 11.32 1 94.19 110 LEU B N 1
ATOM 2067 C CA . LEU B 1 110 ? 9.891 18.031 10.039 1 94.19 110 LEU B CA 1
ATOM 2068 C C . LEU B 1 110 ? 10.57 19.234 9.391 1 94.19 110 LEU B C 1
ATOM 2070 O O . LEU B 1 110 ? 11 20.156 10.086 1 94.19 110 LEU B O 1
ATOM 2074 N N . THR B 1 111 ? 10.68 19.219 8.109 1 97.31 111 THR B N 1
ATOM 2075 C CA . THR B 1 111 ? 11.031 20.406 7.34 1 97.31 111 THR B CA 1
ATOM 2076 C C . THR B 1 111 ? 9.773 21.109 6.844 1 97.31 111 THR B C 1
ATOM 2078 O O . THR B 1 111 ? 8.711 20.516 6.75 1 97.31 111 THR B O 1
ATOM 2081 N N . VAL B 1 112 ? 9.898 22.391 6.605 1 97.5 112 VAL B N 1
ATOM 2082 C CA . VAL B 1 112 ? 8.758 23.172 6.137 1 97.5 112 VAL B CA 1
ATOM 2083 C C . VAL B 1 112 ? 8.969 23.578 4.676 1 97.5 112 VAL B C 1
ATOM 2085 O O . VAL B 1 112 ? 10.039 24.047 4.305 1 97.5 112 VAL B O 1
ATOM 2088 N N . GLU B 1 113 ? 8.039 23.297 3.895 1 95.94 113 GLU B N 1
ATOM 2089 C CA . GLU B 1 113 ? 7.965 23.812 2.533 1 95.94 113 GLU B CA 1
ATOM 2090 C C . GLU B 1 113 ? 6.855 24.859 2.395 1 95.94 113 GLU B C 1
ATOM 2092 O O . GLU B 1 113 ? 5.672 24.531 2.512 1 95.94 113 GLU B O 1
ATOM 2097 N N . ASN B 1 114 ? 7.23 26.047 2.102 1 96.38 114 ASN B N 1
ATOM 2098 C CA . ASN B 1 114 ? 6.277 27.156 2.041 1 96.38 114 ASN B CA 1
ATOM 2099 C C . ASN B 1 114 ? 5.945 27.531 0.599 1 96.38 114 ASN B C 1
ATOM 2101 O O . ASN B 1 114 ? 6.84 27.828 -0.194 1 96.38 114 ASN B O 1
ATOM 2105 N N . TYR B 1 115 ? 4.684 27.516 0.29 1 94.19 115 TYR B N 1
ATOM 2106 C CA . TYR B 1 115 ? 4.215 27.922 -1.029 1 94.19 115 TYR B CA 1
ATOM 2107 C C . TYR B 1 115 ? 3.441 29.234 -0.95 1 94.19 115 TYR B C 1
ATOM 2109 O O . TYR B 1 115 ? 2.336 29.344 -1.484 1 94.19 115 TYR B O 1
ATOM 2117 N N . GLY B 1 116 ? 4.035 30.141 -0.248 1 95.5 116 GLY B N 1
ATOM 2118 C CA . GLY B 1 116 ? 3.496 31.5 -0.307 1 95.5 116 GLY B CA 1
ATOM 2119 C C . GLY B 1 116 ? 2.775 31.906 0.963 1 95.5 116 GLY B C 1
ATOM 2120 O O . GLY B 1 116 ? 2.133 32.969 1.006 1 95.5 116 GLY B O 1
ATOM 2121 N N . ALA B 1 117 ? 2.805 31.141 1.977 1 96 117 ALA B N 1
ATOM 2122 C CA . ALA B 1 117 ? 2.207 31.531 3.248 1 96 117 ALA B CA 1
ATOM 2123 C C . ALA B 1 117 ? 2.959 32.719 3.865 1 96 117 ALA B C 1
ATOM 2125 O O . ALA B 1 117 ? 4.191 32.719 3.877 1 96 117 ALA B O 1
ATOM 2126 N N . THR B 1 118 ? 2.199 33.625 4.285 1 97.44 118 THR B N 1
ATOM 2127 C CA . THR B 1 118 ? 2.764 34.812 4.938 1 97.44 118 THR B CA 1
ATOM 2128 C C . THR B 1 118 ? 1.872 35.281 6.086 1 97.44 118 THR B C 1
ATOM 2130 O O . THR B 1 118 ? 0.718 34.844 6.191 1 97.44 118 THR B O 1
ATOM 2133 N N . GLY B 1 119 ? 2.506 36.062 6.996 1 97.94 119 GLY B N 1
ATOM 2134 C CA . GLY B 1 119 ? 1.758 36.656 8.102 1 97.94 119 GLY B CA 1
ATOM 2135 C C . GLY B 1 119 ? 2.58 36.781 9.367 1 97.94 119 GLY B C 1
ATOM 2136 O O . GLY B 1 119 ? 3.717 36.312 9.43 1 97.94 119 GLY B O 1
ATOM 2137 N N . VAL B 1 120 ? 1.988 37.5 10.258 1 98.56 120 VAL B N 1
ATOM 2138 C CA . VAL B 1 120 ? 2.619 37.75 11.555 1 98.56 120 VAL B CA 1
ATOM 2139 C C . VAL B 1 120 ? 1.623 37.469 12.68 1 98.56 120 VAL B C 1
ATOM 2141 O O . VAL B 1 120 ? 0.438 37.812 12.555 1 98.56 120 VAL B O 1
ATOM 2144 N N . ILE B 1 121 ? 2.09 36.844 13.672 1 98.38 121 ILE B N 1
ATOM 2145 C CA . ILE B 1 121 ? 1.274 36.562 14.852 1 98.38 121 ILE B CA 1
ATOM 2146 C C . ILE B 1 121 ? 1.875 37.281 16.062 1 98.38 121 ILE B C 1
ATOM 2148 O O . ILE B 1 121 ? 3.088 37.219 16.281 1 98.38 121 ILE B O 1
ATOM 2152 N N . SER B 1 122 ? 1.029 37.938 16.812 1 98.38 122 SER B N 1
ATOM 2153 C CA . SER B 1 122 ? 1.484 38.594 18.031 1 98.38 122 SER B CA 1
ATOM 2154 C C . SER B 1 122 ? 1.413 37.688 19.234 1 98.38 122 SER B C 1
ATOM 2156 O O . SER B 1 122 ? 0.371 37.062 19.5 1 98.38 122 SER B O 1
ATOM 2158 N N . ASN B 1 123 ? 2.527 37.562 19.953 1 98.38 123 ASN B N 1
ATOM 2159 C CA . ASN B 1 123 ? 2.654 36.812 21.203 1 98.38 123 ASN B CA 1
ATOM 2160 C C . ASN B 1 123 ? 2.066 35.406 21.078 1 98.38 123 ASN B C 1
ATOM 2162 O O . ASN B 1 123 ? 1.213 35 21.875 1 98.38 123 ASN B O 1
ATOM 2166 N N . PRO B 1 124 ? 2.586 34.656 20.094 1 98.44 124 PRO B N 1
ATOM 2167 C CA . PRO B 1 124 ? 2.047 33.281 19.875 1 98.44 124 PRO B CA 1
ATOM 2168 C C . PRO B 1 124 ? 2.295 32.375 21.062 1 98.44 124 PRO B C 1
ATOM 2170 O O . PRO B 1 124 ? 3.355 32.438 21.688 1 98.44 124 PRO B O 1
ATOM 2173 N N . HIS B 1 125 ? 1.354 31.594 21.344 1 98.56 125 HIS B N 1
ATOM 2174 C CA . HIS B 1 125 ? 1.371 30.547 22.359 1 98.56 125 HIS B CA 1
ATOM 2175 C C . HIS B 1 125 ? 0.491 29.375 21.938 1 98.56 125 HIS B C 1
ATOM 2177 O O . HIS B 1 125 ? -0.73 29.516 21.844 1 98.56 125 HIS B O 1
ATOM 2183 N N . TYR B 1 126 ? 1.133 28.266 21.703 1 97.69 126 TYR B N 1
ATOM 2184 C CA . TYR B 1 126 ? 0.398 27.094 21.25 1 97.69 126 TYR B CA 1
ATOM 2185 C C . TYR B 1 126 ? 0.742 25.875 22.109 1 97.69 126 TYR B C 1
ATOM 2187 O O . TYR B 1 126 ? 1.892 25.703 22.516 1 97.69 126 TYR B O 1
ATOM 2195 N N . THR B 1 127 ? -0.271 25.062 22.344 1 96.56 127 THR B N 1
ATOM 2196 C CA . THR B 1 127 ? -0.115 23.859 23.141 1 96.56 127 THR B CA 1
ATOM 2197 C C . THR B 1 127 ? -0.625 22.641 22.391 1 96.56 127 THR B C 1
ATOM 2199 O O . THR B 1 127 ? -1.238 22.766 21.328 1 96.56 127 THR B O 1
ATOM 2202 N N . GLY B 1 128 ? -0.297 21.406 23 1 95 128 GLY B N 1
ATOM 2203 C CA . GLY B 1 128 ? -0.672 20.156 22.359 1 95 128 GLY B CA 1
ATOM 2204 C C . GLY B 1 128 ? 0.472 19.516 21.594 1 95 128 GLY B C 1
ATOM 2205 O O . GLY B 1 128 ? 1.634 19.875 21.781 1 95 128 GLY B O 1
ATOM 2206 N N . ASN B 1 129 ? 0.156 18.516 20.766 1 93.38 129 ASN B N 1
ATOM 2207 C CA . ASN B 1 129 ? 1.184 17.891 19.938 1 93.38 129 ASN B CA 1
ATOM 2208 C C . ASN B 1 129 ? 1.573 18.766 18.766 1 93.38 129 ASN B C 1
ATOM 2210 O O . ASN B 1 129 ? 0.987 19.828 18.562 1 93.38 129 ASN B O 1
ATOM 2214 N N . VAL B 1 130 ? 2.572 18.391 18.047 1 93.38 130 VAL B N 1
ATOM 2215 C CA . VAL B 1 130 ? 3.154 19.234 17 1 93.38 130 VAL B CA 1
ATOM 2216 C C . VAL B 1 130 ? 2.096 19.562 15.953 1 93.38 130 VAL B C 1
ATOM 2218 O O . VAL B 1 130 ? 2.049 20.672 15.438 1 93.38 130 VAL B O 1
ATOM 2221 N N . VAL B 1 131 ? 1.23 18.609 15.625 1 93.69 131 VAL B N 1
ATOM 2222 C CA . VAL B 1 131 ? 0.186 18.828 14.625 1 93.69 131 VAL B CA 1
ATOM 2223 C C . VAL B 1 131 ? -0.785 19.891 15.125 1 93.69 131 VAL B C 1
ATOM 2225 O O . VAL B 1 131 ? -1.11 20.828 14.391 1 93.69 131 VAL B O 1
ATOM 2228 N N . ASN B 1 132 ? -1.19 19.781 16.328 1 94.31 132 ASN B N 1
ATOM 2229 C CA . ASN B 1 132 ? -2.104 20.75 16.938 1 94.31 132 ASN B CA 1
ATOM 2230 C C . ASN B 1 132 ? -1.503 22.156 16.953 1 94.31 132 ASN B C 1
ATOM 2232 O O . ASN B 1 132 ? -2.17 23.125 16.578 1 94.31 132 ASN B O 1
ATOM 2236 N N . GLN B 1 133 ? -0.312 22.188 17.375 1 96.5 133 GLN B N 1
ATOM 2237 C CA . GLN B 1 133 ? 0.34 23.5 17.484 1 96.5 133 GLN B CA 1
ATOM 2238 C C . GLN B 1 133 ? 0.449 24.156 16.109 1 96.5 133 GLN B C 1
ATOM 2240 O O . GLN B 1 133 ? 0.081 25.328 15.953 1 96.5 133 GLN B O 1
ATOM 2245 N N . ILE B 1 134 ? 0.858 23.438 15.133 1 96.19 134 ILE B N 1
ATOM 2246 C CA . ILE B 1 134 ? 1.046 24 13.797 1 96.19 134 ILE B CA 1
ATOM 2247 C C . ILE B 1 134 ? -0.305 24.406 13.211 1 96.19 134 ILE B C 1
ATOM 2249 O O . ILE B 1 134 ? -0.431 25.469 12.617 1 96.19 134 ILE B O 1
ATOM 2253 N N . GLN B 1 135 ? -1.243 23.578 13.453 1 95 135 GLN B N 1
ATOM 2254 C CA . GLN B 1 135 ? -2.561 23.875 12.898 1 95 135 GLN B CA 1
ATOM 2255 C C . GLN B 1 135 ? -3.172 25.109 13.555 1 95 135 GLN B C 1
ATOM 2257 O O . GLN B 1 135 ? -3.852 25.891 12.898 1 95 135 GLN B O 1
ATOM 2262 N N . GLN B 1 136 ? -3.033 25.25 14.812 1 96.06 136 GLN B N 1
ATOM 2263 C CA . GLN B 1 136 ? -3.512 26.453 15.5 1 96.06 136 GLN B CA 1
ATOM 2264 C C . GLN B 1 136 ? -2.912 27.703 14.883 1 96.06 136 GLN B C 1
ATOM 2266 O O . GLN B 1 136 ? -3.633 28.672 14.602 1 96.06 136 GLN B O 1
ATOM 2271 N N . ALA B 1 137 ? -1.66 27.719 14.672 1 97.19 137 ALA B N 1
ATOM 2272 C CA . ALA B 1 137 ? -0.962 28.859 14.094 1 97.19 137 ALA B CA 1
ATOM 2273 C C . ALA B 1 137 ? -1.438 29.125 12.664 1 97.19 137 ALA B C 1
ATOM 2275 O O . ALA B 1 137 ? -1.748 30.266 12.305 1 97.19 137 ALA B O 1
ATOM 2276 N N . ALA B 1 138 ? -1.501 28.094 11.906 1 96.38 138 ALA B N 1
ATOM 2277 C CA . ALA B 1 138 ? -1.882 28.219 10.5 1 96.38 138 ALA B CA 1
ATOM 2278 C C . ALA B 1 138 ? -3.309 28.734 10.359 1 96.38 138 ALA B C 1
ATOM 2280 O O . ALA B 1 138 ? -3.578 29.609 9.539 1 96.38 138 ALA B O 1
ATOM 2281 N N . ASN B 1 139 ? -4.148 28.219 11.188 1 95.19 139 ASN B N 1
ATOM 2282 C CA . ASN B 1 139 ? -5.559 28.578 11.102 1 95.19 139 ASN B CA 1
ATOM 2283 C C . ASN B 1 139 ? -5.781 30.047 11.414 1 95.19 139 ASN B C 1
ATOM 2285 O O . ASN B 1 139 ? -6.691 30.672 10.875 1 95.19 139 ASN B O 1
ATOM 2289 N N . ALA B 1 140 ? -4.973 30.531 12.211 1 95.81 140 ALA B N 1
ATOM 2290 C CA . ALA B 1 140 ? -5.098 31.938 12.609 1 95.81 140 ALA B CA 1
ATOM 2291 C C . ALA B 1 140 ? -4.91 32.875 11.414 1 95.81 140 ALA B C 1
ATOM 2293 O O . ALA B 1 140 ? -5.336 34.031 11.445 1 95.81 140 ALA B O 1
ATOM 2294 N N . LEU B 1 141 ? -4.281 32.438 10.328 1 96.56 141 LEU B N 1
ATOM 2295 C CA . LEU B 1 141 ? -3.979 33.25 9.172 1 96.56 141 LEU B CA 1
ATOM 2296 C C . LEU B 1 141 ? -4.512 32.625 7.891 1 96.56 141 LEU B C 1
ATOM 2298 O O . LEU B 1 141 ? -4.031 32.938 6.797 1 96.56 141 LEU B O 1
ATOM 2302 N N . ASP B 1 142 ? -5.387 31.688 8.016 1 93.38 142 ASP B N 1
ATOM 2303 C CA . ASP B 1 142 ? -5.988 31 6.875 1 93.38 142 ASP B CA 1
ATOM 2304 C C . ASP B 1 142 ? -4.922 30.375 5.98 1 93.38 142 ASP B C 1
ATOM 2306 O O . ASP B 1 142 ? -4.922 30.578 4.766 1 93.38 142 ASP B O 1
ATOM 2310 N N . ILE B 1 143 ? -4.082 29.734 6.633 1 94.38 143 ILE B N 1
ATOM 2311 C CA . ILE B 1 143 ? -3.037 28.953 5.969 1 94.38 143 ILE B CA 1
ATOM 2312 C C . ILE B 1 143 ? -3.395 27.469 6 1 94.38 143 ILE B C 1
ATOM 2314 O O . ILE B 1 143 ? -3.77 26.938 7.047 1 94.38 143 ILE B O 1
ATOM 2318 N N . ASP B 1 144 ? -3.275 26.828 4.848 1 91.44 144 ASP B N 1
ATOM 2319 C CA . ASP B 1 144 ? -3.477 25.391 4.762 1 91.44 144 ASP B CA 1
ATOM 2320 C C . ASP B 1 144 ? -2.174 24.625 5.023 1 91.44 144 ASP B C 1
ATOM 2322 O O . ASP B 1 144 ? -1.087 25.156 4.758 1 91.44 144 ASP B O 1
ATOM 2326 N N . THR B 1 145 ? -2.363 23.5 5.594 1 92.75 145 THR B N 1
ATOM 2327 C CA . THR B 1 145 ? -1.217 22.641 5.887 1 92.75 145 THR B CA 1
ATOM 2328 C C . THR B 1 145 ? -1.433 21.234 5.332 1 92.75 145 THR B C 1
ATOM 2330 O O . THR B 1 145 ? -2.568 20.766 5.238 1 92.75 145 THR B O 1
ATOM 2333 N N . ASP B 1 146 ? -0.374 20.594 4.898 1 89.25 146 ASP B N 1
ATOM 2334 C CA . ASP B 1 146 ? -0.312 19.172 4.559 1 89.25 146 ASP B CA 1
ATOM 2335 C C . ASP B 1 146 ? 0.886 18.5 5.223 1 89.25 146 ASP B C 1
ATOM 2337 O O . ASP B 1 146 ? 2.025 18.938 5.051 1 89.25 146 ASP B O 1
ATOM 2341 N N . PHE B 1 147 ? 0.594 17.453 5.945 1 92.06 147 PHE B N 1
ATOM 2342 C CA . PHE B 1 147 ? 1.644 16.797 6.711 1 92.06 147 PHE B CA 1
ATOM 2343 C C . PHE B 1 147 ? 2.109 15.523 6.012 1 92.06 147 PHE B C 1
ATOM 2345 O O . PHE B 1 147 ? 1.292 14.688 5.621 1 92.06 147 PHE B O 1
ATOM 2352 N N . GLY B 1 148 ? 3.396 15.406 5.867 1 90.12 148 GLY B N 1
ATOM 2353 C CA . GLY B 1 148 ? 4.078 14.172 5.508 1 90.12 148 GLY B CA 1
ATOM 2354 C C . GLY B 1 148 ? 4.906 13.594 6.641 1 90.12 148 GLY B C 1
ATOM 2355 O O . GLY B 1 148 ? 4.832 14.07 7.773 1 90.12 148 GLY B O 1
ATOM 2356 N N . ILE B 1 149 ? 5.594 12.562 6.254 1 87.75 149 ILE B N 1
ATOM 2357 C CA . ILE B 1 149 ? 6.402 11.891 7.262 1 87.75 149 ILE B CA 1
ATOM 2358 C C . ILE B 1 149 ? 7.547 12.805 7.699 1 87.75 149 ILE B C 1
ATOM 2360 O O . ILE B 1 149 ? 7.891 12.852 8.883 1 87.75 149 ILE B O 1
ATOM 2364 N N . ASP B 1 150 ? 8.109 13.562 6.785 1 90.5 150 ASP B N 1
ATOM 2365 C CA . ASP B 1 150 ? 9.312 14.32 7.117 1 90.5 150 ASP B CA 1
ATOM 2366 C C . ASP B 1 150 ? 9.148 15.797 6.773 1 90.5 150 ASP B C 1
ATOM 2368 O O . ASP B 1 150 ? 10.094 16.578 6.891 1 90.5 150 ASP B O 1
ATOM 2372 N N . LYS B 1 151 ? 7.977 16.156 6.352 1 93.31 151 LYS B N 1
ATOM 2373 C CA . LYS B 1 151 ? 7.789 17.531 5.879 1 93.31 151 LYS B CA 1
ATOM 2374 C C . LYS B 1 151 ? 6.359 18 6.137 1 93.31 151 LYS B C 1
ATOM 2376 O O . LYS B 1 151 ? 5.422 17.203 6.113 1 93.31 151 LYS B O 1
ATOM 2381 N N . VAL B 1 152 ? 6.242 19.297 6.332 1 94.25 152 VAL B N 1
ATOM 2382 C CA . VAL B 1 152 ? 4.945 19.969 6.332 1 94.25 152 VAL B CA 1
ATOM 2383 C C . VAL B 1 152 ? 4.926 21.047 5.25 1 94.25 152 VAL B C 1
ATOM 2385 O O . VAL B 1 152 ? 5.875 21.828 5.121 1 94.25 152 VAL B O 1
ATOM 2388 N N . THR B 1 153 ? 3.91 21.031 4.422 1 93.44 153 THR B N 1
ATOM 2389 C CA . THR B 1 153 ? 3.713 22.031 3.379 1 93.44 153 THR B CA 1
ATOM 2390 C C . THR B 1 153 ? 2.646 23.047 3.793 1 93.44 153 THR B C 1
ATOM 2392 O O . THR B 1 153 ? 1.608 22.672 4.344 1 93.44 153 THR B O 1
ATOM 2395 N N . ILE B 1 154 ? 2.928 24.328 3.502 1 94.81 154 ILE B N 1
ATOM 2396 C CA . ILE B 1 154 ? 1.977 25.359 3.895 1 94.81 154 ILE B CA 1
ATOM 2397 C C . ILE B 1 154 ? 1.728 26.312 2.719 1 94.81 154 ILE B C 1
ATOM 2399 O O . ILE B 1 154 ? 2.635 26.578 1.93 1 94.81 154 ILE B O 1
ATOM 2403 N N . TRP B 1 155 ? 0.51 26.75 2.59 1 93.69 155 TRP B N 1
ATOM 2404 C CA . TRP B 1 155 ? 0.122 27.688 1.54 1 93.69 155 TRP B CA 1
ATOM 2405 C C . TRP B 1 155 ? -1.137 28.453 1.933 1 93.69 155 TRP B C 1
ATOM 2407 O O . TRP B 1 155 ? -1.889 28.016 2.809 1 93.69 155 TRP B O 1
ATOM 2417 N N . PRO B 1 156 ? -1.244 29.594 1.348 1 92.94 156 PRO B N 1
ATOM 2418 C CA . PRO B 1 156 ? -2.457 30.359 1.666 1 92.94 156 PRO B CA 1
ATOM 2419 C C . PRO B 1 156 ? -3.732 29.625 1.239 1 92.94 156 PRO B C 1
ATOM 2421 O O . PRO B 1 156 ? -3.758 28.984 0.189 1 92.94 156 PRO B O 1
ATOM 2424 N N . TYR B 1 157 ? -4.703 29.734 2.023 1 88.25 157 TYR B N 1
ATOM 2425 C CA . TYR B 1 157 ? -5.996 29.141 1.702 1 88.25 157 TYR B CA 1
ATOM 2426 C C . TYR B 1 157 ? -6.52 29.672 0.373 1 88.25 157 TYR B C 1
ATOM 2428 O O . TYR B 1 157 ? -6.414 30.875 0.087 1 88.25 157 TYR B O 1
ATOM 2436 N N . GLY B 1 158 ? -7.074 28.781 -0.447 1 80.25 158 GLY B N 1
ATOM 2437 C CA . GLY B 1 158 ? -7.684 29.172 -1.709 1 80.25 158 GLY B CA 1
ATOM 2438 C C . GLY B 1 158 ? -6.699 29.203 -2.861 1 80.25 158 GLY B C 1
ATOM 2439 O O . GLY B 1 158 ? -7.082 29.438 -4.008 1 80.25 158 GLY B O 1
ATOM 2440 N N . GLN B 1 159 ? -5.438 29.062 -2.65 1 77.94 159 GLN B N 1
ATOM 2441 C CA . GLN B 1 159 ? -4.441 28.984 -3.715 1 77.94 159 GLN B CA 1
ATOM 2442 C C . GLN B 1 159 ? -4.059 27.547 -4.02 1 77.94 159 GLN B C 1
ATOM 2444 O O . GLN B 1 159 ? -3.68 26.797 -3.115 1 77.94 159 GLN B O 1
ATOM 2449 N N . PRO B 1 160 ? -4.465 27.062 -5.207 1 66.25 160 PRO B N 1
ATOM 2450 C CA . PRO B 1 160 ? -4.133 25.672 -5.539 1 66.25 160 PRO B CA 1
ATOM 2451 C C . PRO B 1 160 ? -2.629 25.422 -5.609 1 66.25 160 PRO B C 1
ATOM 2453 O O . PRO B 1 160 ? -1.887 26.266 -6.137 1 66.25 160 PRO B O 1
ATOM 2456 N N . ILE B 1 161 ? -2.043 24.641 -4.746 1 62.84 161 ILE B N 1
ATOM 2457 C CA . ILE B 1 161 ? -0.624 24.344 -4.875 1 62.84 161 ILE B CA 1
ATOM 2458 C C . ILE B 1 161 ? -0.454 22.953 -5.484 1 62.84 161 ILE B C 1
ATOM 2460 O O . ILE B 1 161 ? 0.671 22.484 -5.691 1 62.84 161 ILE B O 1
ATOM 2464 N N . PHE B 1 162 ? -1.59 22.25 -5.613 1 58.44 162 PHE B N 1
ATOM 2465 C CA . PHE B 1 162 ? -1.562 20.969 -6.289 1 58.44 162 PHE B CA 1
ATOM 2466 C C . PHE B 1 162 ? -2.451 20.984 -7.523 1 58.44 162 PHE B C 1
ATOM 2468 O O . PHE B 1 162 ? -3.424 21.734 -7.59 1 58.44 162 PHE B O 1
#

Foldseek 3Di:
DPPVLAAFFDKDKDKDWDDDPVRLVVVQVLLCCPPDPDFDKDWDDDVPDTDDIFGWHGWHWDCVDPPTIIIMIMGGNVVNQQPDDDDKDWDAAKDKLVVSLQVLLVRSQAHEAEDADTDIDHGDIADHTSSRRNCVSCVVQQWYWYDDNHYIYIYHHPDDPD/DPCPLQPQFDKDKDKDWDDDPVRLVVVQVLLCCPPDPDFDKDWDDDVPDTPDIFGWHGWHWDCVPPPTIIIMIMGGNVVNQQPDDDDKDWDAAKDKLVVSLQVLLVRSQAHEAEDADTDIDHGDIFDHTSSRRNCVSCVVQQWYWYDDNHYIYIYHHPDDPD